Protein AF-A0A2D5BRY6-F1 (afdb_monomer_lite)

Structure (mmCIF, N/CA/C/O backbone):
data_AF-A0A2D5BRY6-F1
#
_entry.id   AF-A0A2D5BRY6-F1
#
loop_
_atom_site.group_PDB
_atom_site.id
_atom_site.type_symbol
_atom_site.label_atom_id
_atom_site.label_alt_id
_atom_site.label_comp_id
_atom_site.label_asym_id
_atom_site.label_entity_id
_atom_site.label_seq_id
_atom_site.pdbx_PDB_ins_code
_atom_site.Cartn_x
_atom_site.Cartn_y
_atom_site.Cartn_z
_atom_site.occupancy
_atom_site.B_iso_or_equiv
_atom_site.auth_seq_id
_atom_site.auth_comp_id
_atom_site.auth_asym_id
_atom_site.auth_atom_id
_atom_site.pdbx_PDB_model_num
ATOM 1 N N . MET A 1 1 ? 19.245 -12.769 14.660 1.00 51.50 1 MET A N 1
ATOM 2 C CA . MET A 1 1 ? 17.912 -12.635 14.049 1.00 51.50 1 MET A CA 1
ATOM 3 C C . MET A 1 1 ? 18.114 -12.591 12.557 1.00 51.50 1 MET A C 1
ATOM 5 O O . MET A 1 1 ? 18.610 -11.599 12.035 1.00 51.50 1 MET A O 1
ATOM 9 N N . THR A 1 2 ? 17.884 -13.721 11.906 1.00 67.12 2 THR A N 1
ATOM 10 C CA . THR A 1 2 ? 17.885 -13.809 10.448 1.00 67.12 2 THR A CA 1
ATOM 11 C C . THR A 1 2 ? 16.601 -13.166 9.939 1.00 67.12 2 THR A C 1
ATOM 13 O O . THR A 1 2 ? 15.568 -13.251 10.594 1.00 67.12 2 THR A O 1
ATOM 16 N N . VAL A 1 3 ? 16.647 -12.515 8.774 1.00 66.19 3 VAL A N 1
ATOM 17 C CA . VAL A 1 3 ? 15.463 -11.877 8.155 1.00 66.19 3 VAL A CA 1
ATOM 18 C C . VAL A 1 3 ? 14.318 -12.888 7.949 1.00 66.19 3 VAL A C 1
ATOM 20 O O . VAL A 1 3 ? 13.159 -12.503 7.849 1.00 66.19 3 VAL A O 1
ATOM 23 N N . GLU A 1 4 ? 14.640 -14.185 7.957 1.00 68.50 4 GLU A N 1
ATOM 24 C CA . GLU A 1 4 ? 13.691 -15.289 7.840 1.00 68.50 4 GLU A CA 1
ATOM 25 C C . GLU A 1 4 ? 12.734 -15.450 9.045 1.00 68.50 4 GLU A C 1
ATOM 27 O O . GLU A 1 4 ? 11.653 -16.000 8.859 1.00 68.50 4 GLU A O 1
ATOM 32 N N . ASP A 1 5 ? 13.050 -14.914 10.235 1.00 78.75 5 ASP A N 1
ATOM 33 C CA . ASP A 1 5 ? 12.210 -15.084 11.442 1.00 78.75 5 ASP A CA 1
ATOM 34 C C . ASP A 1 5 ? 10.877 -14.303 11.388 1.00 78.75 5 ASP A C 1
ATOM 36 O O . ASP A 1 5 ? 9.981 -14.542 12.197 1.00 78.75 5 ASP A O 1
ATOM 40 N N . SER A 1 6 ? 10.726 -13.374 10.439 1.00 88.31 6 SER A N 1
ATOM 41 C CA . SER A 1 6 ? 9.541 -12.507 10.315 1.00 88.31 6 SER A CA 1
ATOM 42 C C . SER A 1 6 ? 8.564 -12.934 9.216 1.00 88.31 6 SER A C 1
ATOM 44 O O . SER A 1 6 ? 7.570 -12.241 8.988 1.00 88.31 6 SER A O 1
ATOM 46 N N . PHE A 1 7 ? 8.837 -14.024 8.494 1.00 91.88 7 PHE A N 1
ATOM 47 C CA . PHE A 1 7 ? 7.980 -14.451 7.390 1.00 91.88 7 PHE A CA 1
ATOM 48 C C . PHE A 1 7 ? 6.782 -15.262 7.875 1.00 91.88 7 PHE A C 1
ATOM 50 O O . PHE A 1 7 ? 6.899 -16.168 8.698 1.00 91.88 7 PHE A O 1
ATOM 57 N N . SER A 1 8 ? 5.611 -14.950 7.319 1.00 95.06 8 SER A N 1
ATOM 58 C CA . SER A 1 8 ? 4.430 -15.793 7.488 1.00 95.06 8 SER A CA 1
ATOM 59 C C . SER A 1 8 ? 4.606 -17.120 6.742 1.00 95.06 8 SER A C 1
ATOM 61 O O . SER A 1 8 ? 5.393 -17.212 5.799 1.00 95.06 8 SER A O 1
ATOM 63 N N . GLN A 1 9 ? 3.827 -18.146 7.096 1.00 95.19 9 GLN A N 1
ATOM 64 C CA . GLN A 1 9 ? 3.859 -19.429 6.381 1.00 95.19 9 GLN A CA 1
ATOM 65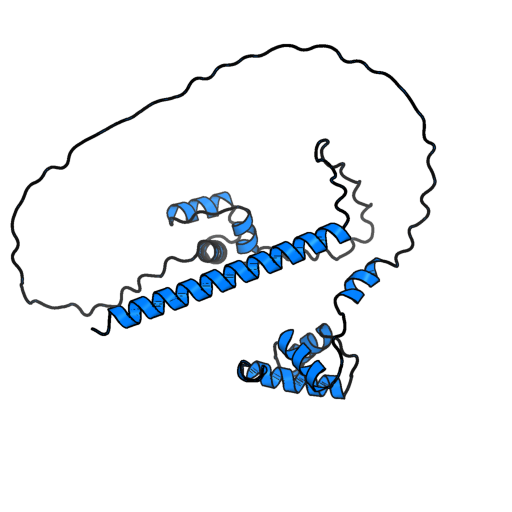 C C . GLN A 1 9 ? 3.607 -19.255 4.871 1.00 95.19 9 GLN A C 1
ATOM 67 O O . GLN A 1 9 ? 4.307 -19.849 4.056 1.00 95.19 9 GLN A O 1
ATOM 72 N N . SER A 1 10 ? 2.683 -18.365 4.492 1.00 95.69 10 SER A N 1
ATOM 73 C CA . SER A 1 10 ? 2.427 -18.033 3.085 1.00 95.69 10 SER A CA 1
ATOM 74 C C . SER A 1 10 ? 3.626 -17.388 2.388 1.00 95.69 10 SER A C 1
ATOM 76 O O . SER A 1 10 ? 3.835 -17.616 1.197 1.00 95.69 10 SER A O 1
ATOM 78 N N . ASP A 1 11 ? 4.429 -16.602 3.111 1.00 96.50 11 ASP A N 1
ATOM 79 C CA . ASP A 1 11 ? 5.649 -16.012 2.555 1.00 96.50 11 ASP A CA 1
ATOM 80 C C . ASP A 1 11 ? 6.732 -17.079 2.347 1.00 96.50 11 ASP A C 1
ATOM 82 O O . ASP A 1 11 ? 7.456 -17.021 1.355 1.00 96.50 11 ASP A O 1
ATOM 86 N N . LEU A 1 12 ? 6.820 -18.079 3.232 1.00 96.44 12 LEU A N 1
ATOM 87 C CA . LEU A 1 12 ? 7.739 -19.214 3.081 1.00 96.44 12 LEU A CA 1
ATOM 88 C C . LEU A 1 12 ? 7.368 -20.092 1.875 1.00 96.44 12 LEU A C 1
ATOM 90 O O . LEU A 1 12 ? 8.251 -20.494 1.110 1.00 96.44 12 LEU A O 1
ATOM 94 N N . ASP A 1 13 ? 6.074 -20.334 1.654 1.00 97.00 13 ASP A N 1
ATOM 95 C CA . ASP A 1 13 ? 5.580 -21.077 0.488 1.00 97.00 13 ASP A CA 1
ATOM 96 C C . ASP A 1 13 ? 5.841 -20.310 -0.819 1.00 97.00 13 ASP A C 1
ATOM 98 O O . ASP A 1 13 ? 6.305 -20.886 -1.811 1.00 97.00 13 ASP A O 1
ATOM 102 N N . ALA A 1 14 ? 5.612 -18.992 -0.812 1.00 97.25 14 ALA A N 1
ATOM 103 C CA . ALA A 1 14 ? 5.947 -18.113 -1.930 1.00 97.25 14 ALA A CA 1
ATOM 104 C C . ALA A 1 14 ? 7.463 -18.078 -2.195 1.00 97.25 14 ALA A C 1
ATOM 106 O O . ALA A 1 14 ? 7.885 -18.138 -3.349 1.00 97.25 14 ALA A O 1
ATOM 107 N N . LEU A 1 15 ? 8.294 -18.061 -1.147 1.00 96.94 15 LEU A N 1
ATOM 108 C CA . LEU A 1 15 ? 9.753 -18.102 -1.266 1.00 96.94 15 LEU A CA 1
ATOM 109 C C . LEU A 1 15 ? 10.225 -19.408 -1.913 1.00 96.94 15 LEU A C 1
ATOM 111 O O . LEU A 1 15 ? 11.043 -19.381 -2.830 1.00 96.94 15 LEU A O 1
ATOM 115 N N . SER A 1 16 ? 9.687 -20.549 -1.471 1.00 97.38 16 SER A N 1
ATOM 116 C CA . SER A 1 16 ? 9.964 -21.867 -2.059 1.00 97.38 16 SER A CA 1
ATOM 117 C C . SER A 1 16 ? 9.614 -21.917 -3.550 1.00 97.38 16 SER A C 1
ATOM 119 O O . SER A 1 16 ? 10.399 -22.418 -4.366 1.00 97.38 16 SER A O 1
ATOM 121 N N . PHE A 1 17 ? 8.459 -21.352 -3.918 1.00 98.00 17 PHE A N 1
ATOM 122 C CA . PHE A 1 17 ? 8.046 -21.233 -5.312 1.00 98.00 17 PHE A CA 1
ATOM 123 C C . PHE A 1 17 ? 9.028 -20.378 -6.122 1.00 98.00 17 PHE A C 1
ATOM 125 O O . PHE A 1 17 ? 9.552 -20.861 -7.122 1.00 98.00 17 PHE A O 1
ATOM 132 N N . CYS A 1 18 ? 9.352 -19.163 -5.664 1.00 97.38 18 CYS A N 1
ATOM 133 C CA . CYS A 1 18 ? 10.282 -18.273 -6.364 1.00 97.38 18 CYS A CA 1
ATOM 134 C C . CYS A 1 18 ? 11.682 -18.882 -6.519 1.00 97.38 18 CYS A C 1
ATOM 136 O O . CYS A 1 18 ? 12.295 -18.736 -7.569 1.00 97.38 18 CYS A O 1
ATOM 138 N N . VAL A 1 19 ? 12.188 -19.598 -5.509 1.00 97.69 19 VAL A N 1
ATOM 139 C CA . VAL A 1 19 ? 13.474 -20.312 -5.606 1.00 97.69 19 VAL A CA 1
ATOM 140 C C . VAL A 1 19 ? 13.413 -21.431 -6.647 1.00 97.69 19 VAL A C 1
ATOM 142 O O . VAL A 1 19 ? 14.383 -21.651 -7.365 1.00 97.69 19 VAL A O 1
ATOM 145 N N . SER A 1 20 ? 12.288 -22.143 -6.740 1.00 97.88 20 SER A N 1
ATOM 146 C CA . SER A 1 20 ? 12.106 -23.189 -7.753 1.00 97.88 20 SER A CA 1
ATOM 147 C C . SER A 1 20 ? 12.046 -22.595 -9.161 1.00 97.88 20 SER A C 1
ATOM 149 O O . SER A 1 20 ? 12.709 -23.114 -10.053 1.00 97.88 20 SER A O 1
ATOM 151 N N . LEU A 1 21 ? 11.338 -21.474 -9.329 1.00 97.31 21 LEU A N 1
ATOM 152 C CA . LEU A 1 21 ? 11.259 -20.738 -10.590 1.00 97.31 21 LEU A CA 1
ATOM 153 C C . LEU A 1 21 ? 12.634 -20.212 -11.028 1.00 97.31 21 LEU A C 1
ATOM 155 O O . LEU A 1 21 ? 13.049 -20.461 -12.150 1.00 97.31 21 LEU A O 1
ATOM 159 N N . LEU A 1 22 ? 13.388 -19.586 -10.119 1.00 96.94 22 LEU A N 1
ATOM 160 C CA . LEU A 1 22 ? 14.738 -19.075 -10.400 1.00 96.94 22 LEU A CA 1
ATOM 161 C C . LEU A 1 22 ? 15.767 -20.176 -10.694 1.00 96.94 22 LEU A C 1
ATOM 163 O O . LEU A 1 22 ? 16.825 -19.903 -11.255 1.00 96.94 22 LEU A O 1
ATOM 167 N N . ARG A 1 23 ? 15.495 -21.424 -10.295 1.00 97.19 23 ARG A N 1
ATOM 168 C CA . ARG A 1 23 ? 16.321 -22.577 -10.684 1.00 97.19 23 ARG A CA 1
ATOM 169 C C . ARG A 1 23 ? 16.043 -23.031 -12.110 1.00 97.19 23 ARG A C 1
ATOM 171 O O . ARG A 1 23 ? 16.973 -23.504 -12.756 1.00 97.19 23 ARG A O 1
ATOM 178 N N . SER A 1 24 ? 14.793 -22.951 -12.566 1.00 97.50 24 SER A N 1
ATOM 179 C CA . SER A 1 24 ? 14.435 -23.270 -13.952 1.00 97.50 24 SER A CA 1
ATOM 180 C C . SER A 1 24 ? 14.770 -22.133 -14.910 1.00 97.50 24 SER A C 1
ATOM 182 O O . SER A 1 24 ? 15.236 -22.402 -16.012 1.00 97.50 24 SER A O 1
ATOM 184 N N . ASP A 1 25 ? 14.561 -20.891 -14.477 1.00 96.44 25 ASP A N 1
ATOM 185 C CA . ASP A 1 25 ? 14.792 -19.682 -15.256 1.00 96.44 25 ASP A CA 1
ATOM 186 C C . ASP A 1 25 ? 15.434 -18.592 -14.370 1.00 96.44 25 ASP A C 1
ATOM 188 O O . ASP A 1 25 ? 14.737 -17.915 -13.606 1.00 96.44 25 ASP A O 1
ATOM 192 N N . PRO A 1 26 ? 16.772 -18.438 -14.411 1.00 94.88 26 PRO A N 1
ATOM 193 C CA . PRO A 1 26 ? 17.479 -17.466 -13.579 1.00 94.88 26 PRO A CA 1
ATOM 194 C C . PRO A 1 26 ? 17.222 -16.008 -13.991 1.00 94.88 26 PRO A C 1
ATOM 196 O O . PRO A 1 26 ? 17.471 -15.109 -13.182 1.00 94.88 26 PRO A O 1
ATOM 199 N N . ASP A 1 27 ? 16.712 -15.777 -15.205 1.00 93.94 27 ASP A N 1
ATOM 200 C CA . ASP A 1 27 ? 16.442 -14.446 -15.755 1.00 93.94 27 ASP A CA 1
ATOM 201 C C . ASP A 1 27 ? 14.984 -14.003 -15.545 1.00 93.94 27 ASP A C 1
ATOM 203 O O . ASP A 1 27 ? 14.631 -12.871 -15.884 1.00 93.94 27 ASP A O 1
ATOM 207 N N . ALA A 1 28 ? 14.153 -14.848 -14.921 1.00 95.06 28 ALA A N 1
ATOM 208 C CA . ALA A 1 28 ? 12.764 -14.536 -14.606 1.00 95.06 28 ALA A CA 1
ATOM 209 C C . ALA A 1 28 ? 12.630 -13.205 -13.845 1.00 95.06 28 ALA A C 1
ATOM 211 O O . ALA A 1 28 ? 13.370 -12.913 -12.893 1.00 95.06 28 ALA A O 1
ATOM 212 N N . THR A 1 29 ? 11.642 -12.404 -14.240 1.00 95.06 29 THR A N 1
ATOM 213 C CA . THR A 1 29 ? 11.370 -11.088 -13.646 1.00 95.06 29 THR A CA 1
ATOM 214 C C . THR A 1 29 ? 10.400 -11.175 -12.462 1.00 95.06 29 THR A C 1
ATOM 216 O O . THR A 1 29 ? 9.625 -12.124 -12.322 1.00 95.06 29 THR A O 1
ATOM 219 N N . TYR A 1 30 ? 10.364 -10.142 -11.605 1.00 94.75 30 TYR A N 1
ATOM 220 C CA . TYR A 1 30 ? 9.405 -10.093 -10.488 1.00 94.75 30 TYR A CA 1
ATOM 221 C C . TYR A 1 30 ? 7.939 -10.172 -10.948 1.00 94.75 30 TYR A C 1
ATOM 223 O O . TYR A 1 30 ? 7.102 -10.782 -10.275 1.00 94.75 30 TYR A O 1
ATOM 231 N N . LYS A 1 31 ? 7.610 -9.542 -12.085 1.00 94.81 31 LYS A N 1
ATOM 232 C CA . LYS A 1 31 ? 6.240 -9.518 -12.619 1.00 94.81 31 LYS A CA 1
ATOM 233 C C . LYS A 1 31 ? 5.780 -10.917 -13.026 1.00 94.81 31 LYS A C 1
ATOM 235 O O . LYS A 1 31 ? 4.670 -11.297 -12.656 1.00 94.81 31 LYS A O 1
ATOM 240 N N . GLU A 1 32 ? 6.636 -11.672 -13.711 1.00 95.75 32 GLU A N 1
ATOM 241 C CA . GLU A 1 32 ? 6.370 -13.058 -14.118 1.00 95.75 32 GLU A CA 1
ATOM 242 C C . GLU A 1 32 ? 6.242 -13.974 -12.904 1.00 95.75 32 GLU A C 1
ATOM 244 O O . GLU A 1 32 ? 5.242 -14.670 -12.755 1.00 95.75 32 GLU A O 1
ATOM 249 N N . ALA A 1 33 ? 7.180 -13.887 -11.957 1.00 96.25 33 ALA A N 1
ATOM 250 C CA . ALA A 1 33 ? 7.118 -14.688 -10.740 1.00 96.25 33 ALA A CA 1
ATOM 251 C C . ALA A 1 33 ? 5.822 -14.445 -9.946 1.00 96.25 33 ALA A C 1
ATOM 253 O O . ALA A 1 33 ? 5.237 -15.378 -9.392 1.00 96.25 33 ALA A O 1
ATOM 254 N N . ARG A 1 34 ? 5.346 -13.193 -9.899 1.00 97.19 34 ARG A N 1
ATOM 255 C CA . ARG A 1 34 ? 4.095 -12.830 -9.223 1.00 97.19 34 ARG A CA 1
ATOM 256 C C . ARG A 1 34 ? 2.861 -13.343 -9.966 1.00 97.19 34 ARG A C 1
ATOM 258 O O . ARG A 1 34 ? 1.942 -13.834 -9.307 1.00 97.19 34 ARG A O 1
ATOM 265 N N . SER A 1 35 ? 2.800 -13.199 -11.291 1.00 96.62 35 SER A N 1
ATOM 266 C CA . SER A 1 35 ? 1.655 -13.676 -12.077 1.00 96.62 35 SER A CA 1
ATOM 267 C C . SER A 1 35 ? 1.579 -15.202 -12.054 1.00 96.62 35 SER A C 1
ATOM 269 O O . SER A 1 35 ? 0.513 -15.757 -11.785 1.00 96.62 35 SER A O 1
ATOM 271 N N . GLU A 1 36 ? 2.709 -15.885 -12.215 1.00 96.56 36 GLU A N 1
ATOM 272 C CA . GLU A 1 36 ? 2.771 -17.341 -12.237 1.00 96.56 36 GLU A CA 1
ATOM 273 C C . GLU A 1 36 ? 2.462 -17.957 -10.869 1.00 96.56 36 GLU A C 1
ATOM 275 O O . GLU A 1 36 ? 1.691 -18.914 -10.788 1.00 96.56 36 GLU A O 1
ATOM 280 N N . ALA A 1 37 ? 2.966 -17.385 -9.770 1.00 96.88 37 ALA A N 1
ATOM 281 C CA . ALA A 1 37 ? 2.624 -17.840 -8.418 1.00 96.88 37 ALA A CA 1
ATOM 282 C C . ALA A 1 37 ? 1.121 -17.721 -8.123 1.00 96.88 37 ALA A C 1
ATOM 284 O O . ALA A 1 37 ? 0.532 -18.595 -7.475 1.00 96.88 37 ALA A O 1
ATOM 285 N N . ARG A 1 38 ? 0.489 -16.651 -8.624 1.00 96.50 38 ARG A N 1
ATOM 286 C CA . ARG A 1 38 ? -0.949 -16.421 -8.468 1.00 96.50 38 ARG A CA 1
ATOM 287 C C . ARG A 1 38 ? -1.764 -17.428 -9.275 1.00 96.50 38 ARG A C 1
ATOM 289 O O . ARG A 1 38 ? -2.724 -17.970 -8.741 1.00 96.50 38 ARG A O 1
ATOM 296 N N . VAL A 1 39 ? -1.377 -17.696 -10.522 1.00 97.00 39 VAL A N 1
ATOM 297 C CA . VAL A 1 39 ? -2.093 -18.628 -11.411 1.00 97.00 39 VAL A CA 1
ATOM 298 C C . VAL A 1 39 ? -1.897 -20.084 -10.984 1.00 97.00 39 VAL A C 1
ATOM 300 O O . VAL A 1 39 ? -2.856 -20.846 -10.950 1.00 97.00 39 VAL A O 1
ATOM 303 N N . SER A 1 40 ? -0.672 -20.477 -10.631 1.00 96.06 40 SER A N 1
ATOM 304 C CA . SER A 1 40 ? -0.336 -21.878 -10.344 1.00 96.06 40 SER A CA 1
ATOM 305 C C . SER A 1 40 ? -0.721 -22.326 -8.935 1.00 96.06 40 SER A C 1
ATOM 307 O O . SER A 1 40 ? -1.169 -23.456 -8.750 1.00 96.06 40 SER A O 1
ATOM 309 N N . LYS A 1 41 ? -0.528 -21.462 -7.930 1.00 94.81 41 LYS A N 1
ATOM 310 C CA . LYS A 1 41 ? -0.668 -21.825 -6.510 1.00 94.81 41 LYS A CA 1
ATOM 311 C C . LYS A 1 41 ? -1.604 -20.910 -5.721 1.00 94.81 41 LYS A C 1
ATOM 313 O O . LYS A 1 41 ? -1.803 -21.147 -4.534 1.00 94.81 41 LYS A O 1
ATOM 318 N N . GLY A 1 42 ? -2.158 -19.862 -6.337 1.00 96.12 42 GLY A N 1
ATOM 319 C CA . GLY A 1 42 ? -2.970 -18.868 -5.626 1.00 96.12 42 GLY A CA 1
ATOM 320 C C . GLY A 1 42 ? -2.171 -18.042 -4.612 1.00 96.12 42 GLY A C 1
ATOM 321 O O . GLY A 1 42 ? -2.753 -17.481 -3.686 1.00 96.12 42 GLY A O 1
ATOM 322 N N . LEU A 1 43 ? -0.843 -17.977 -4.753 1.00 96.38 43 LEU A N 1
ATOM 323 C CA . LEU A 1 43 ? 0.039 -17.300 -3.802 1.00 96.38 43 LEU A CA 1
ATOM 324 C C . LEU A 1 43 ? 0.272 -15.839 -4.202 1.00 96.38 43 LEU A C 1
ATOM 326 O O . LEU A 1 43 ? 0.413 -15.507 -5.379 1.00 96.38 43 LEU A O 1
ATOM 330 N N . SER A 1 44 ? 0.370 -14.958 -3.204 1.00 95.06 44 SER A N 1
ATOM 331 C CA . SER A 1 44 ? 0.752 -13.558 -3.400 1.00 95.06 44 SER A CA 1
ATOM 332 C C . SER A 1 44 ? 2.234 -13.365 -3.092 1.00 95.06 44 SER A C 1
ATOM 334 O O . SER A 1 44 ? 2.629 -13.301 -1.930 1.00 95.06 44 SER A O 1
ATOM 336 N N . VAL A 1 45 ? 3.054 -13.201 -4.128 1.00 96.44 45 VAL A N 1
ATOM 337 C CA . VAL A 1 45 ? 4.488 -12.924 -3.969 1.00 96.44 45 VAL A CA 1
ATOM 338 C C . VAL A 1 45 ? 4.697 -11.443 -3.659 1.00 96.44 45 VAL A C 1
ATOM 340 O O . VAL A 1 45 ? 4.356 -10.574 -4.462 1.00 96.44 45 VAL A O 1
ATOM 343 N N . ARG A 1 46 ? 5.267 -11.150 -2.486 1.00 95.56 46 ARG A N 1
ATOM 344 C CA . ARG A 1 46 ? 5.712 -9.800 -2.108 1.00 95.56 46 ARG A CA 1
ATOM 345 C C . ARG A 1 46 ? 7.125 -9.542 -2.624 1.00 95.56 46 ARG A C 1
ATOM 347 O O . ARG A 1 46 ? 7.937 -10.460 -2.724 1.00 95.56 46 ARG A O 1
ATOM 354 N N . ARG A 1 47 ? 7.468 -8.269 -2.838 1.00 94.31 47 ARG A N 1
ATOM 355 C CA . ARG A 1 47 ? 8.801 -7.870 -3.323 1.00 94.31 47 ARG A CA 1
ATOM 356 C C . ARG A 1 47 ? 9.935 -8.346 -2.411 1.00 94.31 47 ARG A C 1
ATOM 358 O O . ARG A 1 47 ? 10.947 -8.824 -2.898 1.00 94.31 47 ARG A O 1
ATOM 365 N N . GLN A 1 48 ? 9.732 -8.297 -1.094 1.00 93.94 48 GLN A N 1
ATOM 366 C CA . GLN A 1 48 ? 10.709 -8.777 -0.109 1.00 93.94 48 GLN A CA 1
ATOM 367 C C . GLN A 1 48 ? 11.000 -10.279 -0.250 1.00 93.94 48 GLN A C 1
ATOM 369 O O . GLN A 1 48 ? 12.156 -10.688 -0.174 1.00 93.94 48 GLN A O 1
ATOM 374 N N . VAL A 1 49 ? 9.966 -11.089 -0.503 1.00 95.94 49 VAL A N 1
ATOM 375 C CA . VAL A 1 49 ? 10.087 -12.542 -0.699 1.00 95.94 49 VAL A CA 1
ATOM 376 C C . VAL A 1 49 ? 10.870 -12.849 -1.975 1.00 95.94 49 VAL A C 1
ATOM 378 O O . VAL A 1 49 ? 11.763 -13.693 -1.967 1.00 95.94 49 VAL A O 1
ATOM 381 N N . TRP A 1 50 ? 10.594 -12.111 -3.051 1.00 95.81 50 TRP A N 1
ATOM 382 C CA . TRP A 1 50 ? 11.336 -12.215 -4.306 1.00 95.81 50 TRP A CA 1
ATOM 383 C C . TRP A 1 50 ? 12.819 -11.861 -4.148 1.00 95.81 50 TRP A C 1
ATOM 385 O O . TRP A 1 50 ? 13.691 -12.628 -4.556 1.00 95.81 50 TRP A O 1
ATOM 395 N N . THR A 1 51 ? 13.125 -10.733 -3.499 1.00 93.81 51 THR A N 1
ATOM 396 C CA . THR A 1 51 ? 14.510 -10.323 -3.232 1.00 93.81 51 THR A CA 1
ATOM 397 C C . THR A 1 51 ? 15.243 -11.357 -2.377 1.00 93.81 51 THR A C 1
ATOM 399 O O . THR A 1 51 ? 16.390 -11.692 -2.671 1.00 93.81 51 THR A O 1
ATOM 402 N N . ALA A 1 52 ? 14.577 -11.915 -1.360 1.00 94.25 52 ALA A N 1
ATOM 403 C CA . ALA A 1 52 ? 15.136 -12.984 -0.539 1.00 94.25 52 ALA A CA 1
ATOM 404 C C . ALA A 1 52 ? 15.419 -14.254 -1.361 1.00 94.25 52 ALA A C 1
ATOM 406 O O . ALA A 1 52 ? 16.484 -14.852 -1.209 1.00 94.25 52 ALA A O 1
ATOM 407 N N . ALA A 1 53 ? 14.517 -14.637 -2.273 1.00 95.88 53 ALA A N 1
ATOM 408 C CA . ALA A 1 53 ? 14.714 -15.777 -3.167 1.00 95.88 53 ALA A CA 1
ATOM 409 C C . ALA A 1 53 ? 15.923 -15.584 -4.101 1.00 95.88 53 ALA A C 1
ATOM 411 O O . ALA A 1 53 ? 16.763 -16.479 -4.196 1.00 95.88 53 ALA A O 1
ATOM 412 N N . ARG A 1 54 ? 16.075 -14.404 -4.722 1.00 94.81 54 ARG A N 1
ATOM 413 C CA . ARG A 1 54 ? 17.244 -14.081 -5.568 1.00 94.81 54 ARG A CA 1
ATOM 414 C C . ARG A 1 54 ? 18.549 -14.103 -4.784 1.00 94.81 54 ARG A C 1
ATOM 416 O O . ARG A 1 54 ? 19.505 -14.748 -5.207 1.00 94.81 54 ARG A O 1
ATOM 423 N N . HIS A 1 55 ? 18.557 -13.489 -3.600 1.00 93.25 55 HIS A N 1
ATOM 424 C CA . HIS A 1 55 ? 19.720 -13.507 -2.716 1.00 93.25 55 HIS A CA 1
ATOM 425 C C . HIS A 1 55 ? 20.109 -14.941 -2.324 1.00 93.25 55 HIS A C 1
ATOM 427 O O . HIS A 1 55 ? 21.286 -15.293 -2.336 1.00 93.25 55 HIS A O 1
ATOM 433 N N . LYS A 1 56 ? 19.124 -15.804 -2.041 1.00 94.25 56 LYS A N 1
ATOM 434 C CA . LYS A 1 56 ? 19.344 -17.2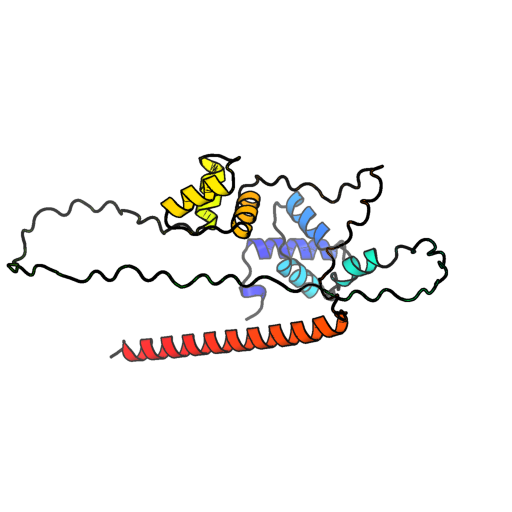27 -1.733 1.00 94.25 56 LYS A CA 1
ATOM 435 C C . LYS A 1 56 ? 19.918 -18.011 -2.916 1.00 94.25 56 LYS A C 1
ATOM 437 O O . LYS A 1 56 ? 20.645 -18.976 -2.703 1.00 94.25 56 LYS A O 1
ATOM 442 N N . MET A 1 57 ? 19.626 -17.578 -4.140 1.00 95.94 57 MET A N 1
ATOM 443 C CA . MET A 1 57 ? 20.192 -18.125 -5.376 1.00 95.94 57 MET A CA 1
ATOM 444 C C . MET A 1 57 ? 21.542 -17.500 -5.761 1.00 95.94 57 MET A C 1
ATOM 446 O O . MET A 1 57 ? 22.122 -17.893 -6.769 1.00 95.94 57 MET A O 1
ATOM 450 N N . GLY A 1 58 ? 22.061 -16.542 -4.982 1.00 94.75 58 GLY A N 1
ATOM 451 C CA . GLY A 1 58 ? 23.288 -15.813 -5.318 1.00 94.75 58 GLY A CA 1
ATOM 452 C C . GLY A 1 58 ? 23.137 -14.893 -6.533 1.00 94.75 58 GLY A C 1
ATOM 453 O O . GLY A 1 58 ? 24.134 -14.425 -7.078 1.00 94.75 58 GLY A O 1
ATOM 454 N N . ILE A 1 59 ? 21.901 -14.628 -6.959 1.00 91.12 59 ILE A N 1
ATOM 455 C CA . ILE A 1 59 ? 21.606 -13.718 -8.057 1.00 91.12 59 ILE A CA 1
ATOM 456 C C . ILE A 1 59 ? 21.602 -12.313 -7.460 1.00 91.12 59 ILE A C 1
ATOM 458 O O . ILE A 1 59 ? 20.797 -12.004 -6.576 1.00 91.12 59 ILE A O 1
ATOM 462 N N . GLY A 1 60 ? 22.539 -11.479 -7.915 1.00 82.88 60 GLY A N 1
ATOM 463 C CA . GLY A 1 60 ? 22.686 -10.108 -7.439 1.00 82.88 60 GLY A CA 1
ATOM 464 C C . GLY A 1 60 ? 21.390 -9.294 -7.580 1.00 82.88 60 GLY A C 1
ATOM 465 O O . GLY A 1 60 ? 20.492 -9.672 -8.347 1.00 82.88 60 GLY A O 1
ATOM 466 N N . PRO A 1 61 ? 21.268 -8.176 -6.840 1.00 76.62 61 PRO A N 1
ATOM 467 C CA . PRO A 1 61 ? 20.168 -7.247 -7.041 1.00 76.62 61 PRO A CA 1
ATOM 468 C C . PRO A 1 61 ? 20.215 -6.782 -8.496 1.00 76.62 61 PRO A C 1
ATOM 470 O O . PRO A 1 61 ? 21.164 -6.128 -8.915 1.00 76.62 61 PRO A O 1
ATOM 473 N N . GLN A 1 62 ? 19.220 -7.177 -9.287 1.00 64.94 62 GLN A N 1
ATOM 474 C CA . GLN A 1 62 ? 19.001 -6.523 -10.565 1.00 64.94 62 GLN A CA 1
ATOM 475 C C . GLN A 1 62 ? 18.474 -5.137 -10.230 1.00 64.94 62 GLN A C 1
ATOM 477 O O . GLN A 1 62 ? 17.497 -5.006 -9.485 1.00 64.94 62 GLN A O 1
ATOM 482 N N . ASP A 1 63 ? 19.130 -4.114 -10.760 1.00 55.88 63 ASP A N 1
ATOM 483 C CA . ASP A 1 63 ? 18.626 -2.753 -10.730 1.00 55.88 63 ASP A CA 1
ATOM 484 C C . ASP A 1 63 ? 17.370 -2.671 -11.620 1.00 55.88 63 ASP A C 1
ATOM 486 O O . ASP A 1 63 ? 17.382 -2.076 -12.690 1.00 55.88 63 ASP A O 1
ATOM 490 N N . GLU A 1 64 ? 16.243 -3.241 -11.172 1.00 54.38 64 GLU A N 1
ATOM 491 C CA . GLU A 1 64 ? 14.921 -3.094 -11.814 1.00 54.38 64 GLU A CA 1
ATOM 492 C C . GLU A 1 64 ? 14.500 -1.609 -11.915 1.00 54.38 64 GLU A C 1
ATOM 494 O O . GLU A 1 64 ? 13.534 -1.268 -12.591 1.00 54.38 64 GLU A O 1
ATOM 499 N N . ILE A 1 65 ? 15.221 -0.709 -11.235 1.00 52.75 65 ILE A N 1
ATOM 500 C CA . ILE A 1 65 ? 15.063 0.745 -11.335 1.00 52.75 65 ILE A CA 1
ATOM 501 C C . ILE A 1 65 ? 15.584 1.269 -12.685 1.00 52.75 65 ILE A C 1
ATOM 503 O O . ILE A 1 65 ? 15.082 2.277 -13.180 1.00 52.75 65 ILE A O 1
ATOM 507 N N . VAL A 1 66 ? 16.559 0.602 -13.308 1.00 50.25 66 VAL A N 1
ATOM 508 C CA . VAL A 1 66 ? 17.228 1.123 -14.506 1.00 50.25 66 VAL A CA 1
ATOM 509 C C . VAL A 1 66 ? 16.462 0.773 -15.781 1.00 50.25 66 VAL A C 1
ATOM 511 O O . VAL A 1 66 ? 16.374 1.626 -16.657 1.00 50.25 66 VAL A O 1
ATOM 514 N N . ASP A 1 67 ? 15.808 -0.387 -15.876 1.00 46.12 67 ASP A N 1
ATOM 515 C CA . ASP A 1 67 ? 15.096 -0.767 -17.110 1.00 46.12 67 ASP A CA 1
ATOM 516 C C . ASP A 1 67 ? 13.823 0.050 -17.362 1.00 46.12 67 ASP A C 1
ATOM 518 O O . ASP A 1 67 ? 13.533 0.396 -18.507 1.00 46.12 67 ASP A O 1
ATOM 522 N N . ALA A 1 68 ? 13.108 0.474 -16.314 1.00 50.00 68 ALA A N 1
ATOM 523 C CA . ALA A 1 68 ? 11.982 1.397 -16.480 1.00 50.00 68 ALA A CA 1
ATOM 524 C C . ALA A 1 68 ? 12.440 2.803 -16.925 1.00 50.00 68 ALA A C 1
ATOM 526 O O . ALA A 1 68 ? 11.725 3.484 -17.654 1.00 50.00 68 ALA A O 1
ATOM 527 N N . ALA A 1 69 ? 13.641 3.240 -16.528 1.00 47.56 69 ALA A N 1
ATOM 528 C CA . ALA A 1 69 ? 14.185 4.550 -16.897 1.00 47.56 69 ALA A CA 1
ATOM 529 C C . ALA A 1 69 ? 14.922 4.543 -18.255 1.00 47.56 69 ALA A C 1
ATOM 531 O O . ALA A 1 69 ? 14.886 5.534 -18.989 1.00 47.56 69 ALA A O 1
ATOM 532 N N . MET A 1 70 ? 15.566 3.430 -18.621 1.00 48.25 70 MET A N 1
ATOM 533 C CA . MET A 1 70 ? 16.305 3.274 -19.879 1.00 48.25 70 MET A CA 1
ATOM 534 C C . MET A 1 70 ? 15.387 2.954 -21.064 1.00 48.25 70 MET A C 1
ATOM 536 O O . MET A 1 70 ? 15.646 3.447 -22.163 1.00 48.25 70 MET A O 1
ATOM 540 N N . ALA A 1 71 ? 14.276 2.234 -20.858 1.00 50.78 71 ALA A N 1
ATOM 541 C CA . ALA A 1 71 ? 13.297 1.977 -21.920 1.00 50.78 71 ALA A CA 1
ATOM 542 C C . ALA A 1 71 ? 12.640 3.267 -22.462 1.00 50.78 71 ALA A C 1
ATOM 544 O O . ALA A 1 71 ? 12.227 3.311 -23.620 1.00 50.78 71 ALA A O 1
ATOM 545 N N . HIS A 1 72 ? 12.613 4.349 -21.674 1.00 50.97 72 HIS A N 1
ATOM 546 C CA . HIS A 1 72 ? 12.123 5.660 -22.116 1.00 50.97 72 HIS A CA 1
ATOM 547 C C . HIS A 1 72 ? 13.192 6.568 -22.756 1.00 50.97 72 HIS A C 1
ATOM 549 O O . HIS A 1 72 ? 12.829 7.584 -23.344 1.00 50.97 72 HIS A O 1
ATOM 555 N N . SER A 1 73 ? 14.487 6.224 -22.699 1.00 50.62 73 SER A N 1
ATOM 556 C CA . SER A 1 73 ? 15.576 7.097 -23.192 1.00 50.62 73 SER A CA 1
ATOM 557 C C . SER A 1 73 ? 16.075 6.795 -24.611 1.00 50.62 73 SER A C 1
ATOM 559 O O . SER A 1 73 ? 16.913 7.531 -25.125 1.00 50.62 73 SER A O 1
ATOM 561 N N . LEU A 1 74 ? 15.567 5.757 -25.283 1.00 44.97 74 LEU A N 1
ATOM 562 C CA . LEU A 1 74 ? 15.981 5.399 -26.651 1.00 44.97 74 LEU A CA 1
ATOM 563 C C . LEU A 1 74 ? 14.901 5.662 -27.710 1.00 44.97 74 LEU A C 1
ATOM 565 O O . LEU A 1 74 ? 14.874 5.002 -28.748 1.00 44.97 74 LEU A O 1
ATOM 569 N N . ARG A 1 75 ? 14.019 6.647 -27.492 1.00 45.59 75 ARG A N 1
ATOM 570 C CA . ARG A 1 75 ? 13.181 7.172 -28.577 1.00 45.59 75 ARG A CA 1
ATOM 571 C C . ARG A 1 75 ? 13.987 8.235 -29.342 1.00 45.59 75 ARG A C 1
ATOM 573 O O . ARG A 1 75 ? 14.281 9.276 -28.759 1.00 45.59 75 ARG A O 1
ATOM 580 N N . PRO A 1 76 ? 14.374 8.006 -30.610 1.00 45.88 76 PRO A N 1
ATOM 581 C CA . PRO A 1 76 ? 15.068 9.015 -31.403 1.00 45.88 76 PRO A CA 1
ATOM 582 C C . PRO A 1 76 ? 14.137 10.214 -31.620 1.00 45.88 76 PRO A C 1
ATOM 584 O O . PRO A 1 76 ? 13.068 10.074 -32.211 1.00 45.88 76 PRO A O 1
ATOM 587 N N . GLU A 1 77 ? 14.535 11.380 -31.112 1.00 41.50 77 GLU A N 1
ATOM 588 C CA . GLU A 1 77 ? 13.888 12.669 -31.376 1.00 41.50 77 GLU A CA 1
ATOM 589 C C . GLU A 1 77 ? 13.843 12.921 -32.897 1.00 41.50 77 GLU A C 1
ATOM 591 O O . GLU A 1 77 ? 14.900 13.022 -33.532 1.00 41.50 77 GLU A O 1
ATOM 596 N N . PRO A 1 78 ? 12.658 13.026 -33.525 1.00 49.88 78 PRO A N 1
ATOM 597 C CA . PRO A 1 78 ? 12.573 13.392 -34.927 1.00 49.88 78 PRO A CA 1
ATOM 598 C C . PRO A 1 78 ? 12.845 14.895 -35.081 1.00 49.88 78 PRO A C 1
ATOM 600 O O . PRO A 1 78 ? 12.025 15.730 -34.716 1.00 49.88 78 PRO A O 1
ATOM 603 N N . GLY A 1 79 ? 14.012 15.224 -35.641 1.00 57.09 79 GLY A N 1
ATOM 604 C CA . GLY A 1 79 ? 14.276 16.431 -36.435 1.00 57.09 79 GLY A CA 1
ATOM 605 C C . GLY A 1 79 ? 13.701 17.751 -35.914 1.00 57.09 79 GLY A C 1
ATOM 606 O O . GLY A 1 79 ? 12.764 18.296 -36.497 1.00 57.09 79 GLY A O 1
ATOM 607 N N . ARG A 1 80 ? 14.321 18.331 -34.883 1.00 44.22 80 ARG A N 1
ATOM 608 C CA . ARG A 1 80 ? 14.075 19.726 -34.501 1.00 44.22 80 ARG A CA 1
ATOM 609 C C . ARG A 1 80 ? 14.751 20.658 -35.510 1.00 44.22 80 ARG A C 1
ATOM 611 O O . ARG A 1 80 ? 15.942 20.935 -35.406 1.00 44.22 80 ARG A O 1
ATOM 618 N N . ALA A 1 81 ? 13.987 21.113 -36.500 1.00 52.34 81 ALA A N 1
ATOM 619 C CA . ALA A 1 81 ? 14.397 22.185 -37.400 1.00 52.34 81 ALA A CA 1
ATOM 620 C C . ALA A 1 81 ? 14.657 23.470 -36.595 1.00 52.34 81 ALA A C 1
ATOM 622 O O . ALA A 1 81 ? 13.816 23.911 -35.807 1.00 52.34 81 ALA A O 1
ATOM 623 N N . GLU A 1 82 ? 15.843 24.046 -36.775 1.00 46.25 82 GLU A N 1
ATOM 624 C CA . GLU A 1 82 ? 16.251 25.312 -36.175 1.00 46.25 82 GLU A CA 1
ATOM 625 C C . GLU A 1 82 ? 15.387 26.453 -36.731 1.00 46.25 82 GLU A C 1
ATOM 627 O O . GLU A 1 82 ? 15.382 26.718 -37.933 1.00 46.25 82 GLU A O 1
ATOM 632 N N . ALA A 1 83 ? 14.638 27.128 -35.857 1.00 45.94 83 ALA A N 1
ATOM 633 C CA . ALA A 1 83 ? 13.930 28.354 -36.203 1.00 45.94 83 ALA A CA 1
ATOM 634 C C . ALA A 1 83 ? 14.817 29.578 -35.893 1.00 45.94 83 ALA A C 1
ATOM 636 O O . ALA A 1 83 ? 15.444 29.619 -34.829 1.00 45.94 83 ALA A O 1
ATOM 637 N N . PRO A 1 84 ? 14.868 30.584 -36.785 1.00 55.88 84 PRO A N 1
ATOM 638 C CA . PRO A 1 84 ? 15.717 31.757 -36.626 1.00 55.88 84 PRO A CA 1
ATOM 639 C C . PRO A 1 84 ? 15.208 32.695 -35.525 1.00 55.88 84 PRO A C 1
ATOM 641 O O . PRO A 1 84 ? 14.036 33.062 -35.465 1.00 55.88 84 PRO A O 1
ATOM 644 N N . THR A 1 85 ? 16.133 33.133 -34.676 1.00 45.03 85 THR A N 1
ATOM 645 C CA . THR A 1 85 ? 15.955 34.216 -33.708 1.00 45.03 85 THR A CA 1
ATOM 646 C C . THR A 1 85 ? 15.794 35.559 -34.417 1.00 45.03 85 THR A C 1
ATOM 648 O O . THR A 1 85 ? 16.739 36.040 -35.045 1.00 45.03 85 THR A O 1
ATOM 651 N N . SER A 1 86 ? 14.641 36.209 -34.255 1.00 46.97 86 SER A N 1
ATOM 652 C CA . SER A 1 86 ? 14.448 37.619 -34.605 1.00 46.97 86 SER A CA 1
ATOM 653 C C . SER A 1 86 ? 14.146 38.459 -33.365 1.00 46.97 86 SER A C 1
ATOM 655 O O . SER A 1 86 ? 13.195 38.212 -32.627 1.00 46.97 86 SER A O 1
ATOM 657 N N . VAL A 1 87 ? 15.001 39.459 -33.176 1.00 47.75 87 VAL A N 1
ATOM 658 C CA . VAL A 1 87 ? 14.982 40.541 -32.187 1.00 47.75 87 VAL A CA 1
ATOM 659 C C . VAL A 1 87 ? 13.891 41.576 -32.509 1.00 47.75 87 VAL A C 1
ATOM 661 O O . VAL A 1 87 ? 13.774 41.984 -33.661 1.00 47.75 87 VAL A O 1
ATOM 664 N N . SER A 1 88 ? 13.172 42.072 -31.495 1.00 39.84 88 SER A N 1
ATOM 665 C CA . SER A 1 88 ? 12.596 43.440 -31.378 1.00 39.84 88 SER A CA 1
ATOM 666 C C . SER A 1 88 ? 12.104 43.611 -29.929 1.00 39.84 88 SER A C 1
ATOM 668 O O . SER A 1 88 ? 11.382 42.748 -29.448 1.00 39.84 88 SER A O 1
ATOM 670 N N . LYS A 1 89 ? 12.692 44.456 -29.070 1.00 49.75 89 LYS A N 1
ATOM 671 C CA . LYS A 1 89 ? 12.675 45.933 -28.937 1.00 49.75 89 LYS A CA 1
ATOM 672 C C . LYS A 1 89 ? 11.310 46.566 -28.622 1.00 49.75 89 LYS A C 1
ATOM 674 O O . LYS A 1 89 ? 10.400 46.510 -29.433 1.00 49.75 89 LYS A O 1
ATOM 679 N N . ASP A 1 90 ? 11.317 47.233 -27.463 1.00 46.59 90 ASP A N 1
ATOM 680 C CA . ASP A 1 90 ? 10.532 48.388 -27.011 1.00 46.59 90 ASP A CA 1
ATOM 681 C C . ASP A 1 90 ? 9.002 48.289 -26.937 1.00 46.59 90 ASP A C 1
ATOM 683 O O . ASP A 1 90 ? 8.296 48.407 -27.931 1.00 46.59 90 ASP A O 1
ATOM 687 N N . ALA A 1 91 ? 8.497 48.251 -25.700 1.00 45.88 91 ALA A N 1
ATOM 688 C CA . ALA A 1 91 ? 7.255 48.926 -25.330 1.00 45.88 91 ALA A CA 1
ATOM 689 C C . ALA A 1 91 ? 7.283 49.289 -23.835 1.00 45.88 91 ALA A C 1
ATOM 691 O O . ALA A 1 91 ? 7.046 48.461 -22.957 1.00 45.88 91 ALA A O 1
ATOM 692 N N . THR A 1 92 ? 7.606 50.553 -23.573 1.00 46.50 92 THR A N 1
ATOM 693 C CA . THR A 1 92 ? 7.327 51.283 -22.335 1.00 46.50 92 THR A CA 1
ATOM 694 C C . THR A 1 92 ? 5.822 51.275 -22.059 1.00 46.50 92 THR A C 1
ATOM 696 O O . THR A 1 92 ? 5.049 51.676 -22.926 1.00 46.50 92 THR A O 1
ATOM 699 N N . ILE A 1 93 ? 5.405 50.873 -20.857 1.00 45.78 93 ILE A N 1
ATOM 700 C CA . ILE A 1 93 ? 4.053 51.131 -20.340 1.00 45.78 93 ILE A CA 1
ATOM 701 C C . ILE A 1 93 ? 4.210 51.831 -18.989 1.00 45.78 93 ILE A C 1
ATOM 703 O O . ILE A 1 93 ? 4.574 51.215 -17.989 1.00 45.78 93 ILE A O 1
ATOM 707 N N . GLU A 1 94 ? 3.970 53.140 -18.997 1.00 51.34 94 GLU A N 1
ATOM 708 C CA . GLU A 1 94 ? 3.662 53.931 -17.809 1.00 51.34 94 GLU A CA 1
ATOM 709 C C . GLU A 1 94 ? 2.160 53.833 -17.494 1.00 51.34 94 GLU A C 1
ATOM 711 O O . GLU A 1 94 ? 1.335 53.868 -18.405 1.00 51.34 94 GLU A O 1
ATOM 716 N N . GLY A 1 95 ? 1.823 53.827 -16.200 1.00 43.69 95 GLY A N 1
ATOM 717 C CA . GLY A 1 95 ? 0.608 54.475 -15.692 1.00 43.69 95 GLY A CA 1
ATOM 718 C C . GLY A 1 95 ? -0.600 53.589 -15.358 1.00 43.69 95 GLY A C 1
ATOM 719 O O . GLY A 1 95 ? -1.276 53.108 -16.257 1.00 43.69 95 GLY A O 1
ATOM 720 N N . LEU A 1 96 ? -0.889 53.470 -14.051 1.00 44.50 96 LEU A N 1
ATOM 721 C CA . LEU A 1 96 ? -2.200 53.456 -13.346 1.00 44.50 96 LEU A CA 1
ATOM 722 C C . LEU A 1 96 ? -1.896 52.935 -11.922 1.00 44.50 96 LEU A C 1
ATOM 724 O O . LEU A 1 96 ? -1.502 51.786 -11.776 1.00 44.50 96 LEU A O 1
ATOM 728 N N . VAL A 1 97 ? -1.810 53.709 -10.835 1.00 45.06 97 VAL A N 1
ATOM 729 C CA . VAL A 1 97 ? -2.757 54.632 -10.173 1.00 45.06 97 VAL A CA 1
ATOM 730 C C . VAL A 1 97 ? -4.145 54.033 -9.938 1.00 45.06 97 VAL A C 1
ATOM 732 O O . VAL A 1 97 ? -4.944 53.949 -10.863 1.00 45.06 97 VAL A O 1
ATOM 735 N N . GLY A 1 98 ? -4.437 53.764 -8.659 1.00 40.69 98 GLY A N 1
ATOM 736 C CA . GLY A 1 98 ? -5.772 53.910 -8.078 1.00 40.69 98 GLY A CA 1
ATOM 737 C C . GLY A 1 98 ? -6.424 52.623 -7.576 1.00 40.69 98 GLY A C 1
ATOM 738 O O . GLY A 1 98 ? -6.878 51.824 -8.385 1.00 40.69 98 GLY A O 1
ATOM 739 N N . ALA A 1 99 ? -6.507 52.477 -6.251 1.00 47.56 99 ALA A N 1
ATOM 740 C CA . ALA A 1 99 ? -7.741 52.203 -5.498 1.00 47.56 99 ALA A CA 1
ATOM 741 C C . ALA A 1 99 ? -7.383 51.645 -4.115 1.00 47.56 99 ALA A C 1
ATOM 743 O O . ALA A 1 99 ? -7.099 50.463 -3.931 1.00 47.56 99 ALA A O 1
ATOM 744 N N . GLU A 1 100 ? -7.370 52.565 -3.161 1.00 49.62 100 GLU A N 1
ATOM 745 C CA . GLU A 1 100 ? -7.593 52.311 -1.748 1.00 49.62 100 GLU A CA 1
ATOM 746 C C . GLU A 1 100 ? -9.003 51.723 -1.583 1.00 49.62 100 GLU A C 1
ATOM 748 O O . GLU A 1 100 ? -9.950 52.274 -2.139 1.00 49.62 100 GLU A O 1
ATOM 753 N N . GLU A 1 101 ? -9.163 50.649 -0.812 1.00 57.00 101 GLU A N 1
ATOM 754 C CA . GLU A 1 101 ? -10.415 50.430 -0.087 1.00 57.00 101 GLU A CA 1
ATOM 755 C C . GLU A 1 101 ? -10.105 49.747 1.244 1.00 57.00 101 GLU A C 1
ATOM 757 O O . GLU A 1 101 ? -9.689 48.589 1.323 1.00 57.00 101 GLU A O 1
ATOM 762 N N . GLU A 1 102 ? -10.247 50.558 2.286 1.00 51.34 102 GLU A N 1
ATOM 763 C CA . GLU A 1 102 ? -10.341 50.168 3.679 1.00 51.34 102 GLU A CA 1
ATOM 764 C C . GLU A 1 102 ? -11.552 49.251 3.884 1.00 51.34 102 GLU A C 1
ATOM 766 O O . GLU A 1 102 ? -12.667 49.579 3.483 1.00 51.34 102 GLU A O 1
ATOM 771 N N . ALA A 1 103 ? -11.364 48.147 4.601 1.00 48.69 103 ALA A N 1
ATOM 772 C CA . ALA A 1 103 ? -12.455 47.510 5.325 1.00 48.69 103 ALA A CA 1
ATOM 773 C C . ALA A 1 103 ? -11.930 47.052 6.688 1.00 48.69 103 ALA A C 1
ATOM 775 O O . ALA A 1 103 ? -11.170 46.092 6.817 1.00 48.69 103 ALA A O 1
ATOM 776 N N . GLU A 1 104 ? -12.316 47.840 7.683 1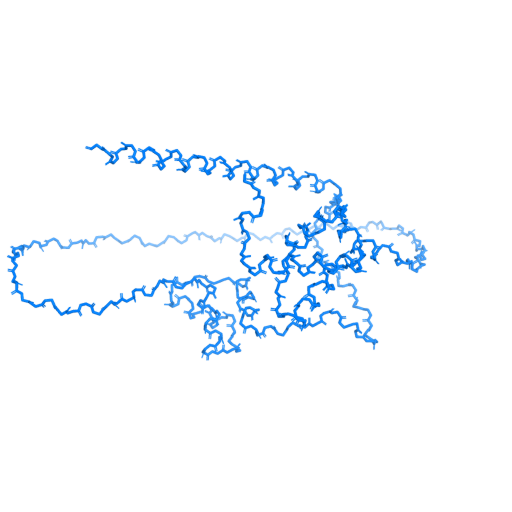.00 58.00 104 GLU A N 1
ATOM 777 C CA . GLU A 1 104 ? -12.073 47.693 9.111 1.00 58.00 104 GLU A CA 1
ATOM 778 C C . GLU A 1 104 ? -12.716 46.434 9.742 1.00 58.00 104 GLU A C 1
ATOM 780 O O . GLU A 1 104 ? -13.534 45.753 9.114 1.00 58.00 104 GLU A O 1
ATOM 785 N N . PRO A 1 105 ? -12.330 46.095 10.992 1.00 56.91 105 PRO A N 1
ATOM 786 C CA . PRO A 1 105 ? -12.558 44.796 11.610 1.00 56.91 105 PRO A CA 1
ATOM 787 C C . PRO A 1 105 ? -13.901 44.715 12.350 1.00 56.91 105 PRO A C 1
ATOM 789 O O . PRO A 1 105 ? -14.291 45.611 13.093 1.00 56.91 105 PRO A O 1
ATOM 792 N N . GLY A 1 106 ? -14.590 43.582 12.209 1.00 48.94 106 GLY A N 1
ATOM 793 C CA . GLY A 1 106 ? -15.792 43.272 12.982 1.00 48.94 106 GLY A CA 1
ATOM 794 C C . GLY A 1 106 ? -15.469 42.595 14.315 1.00 48.94 106 GLY A C 1
ATOM 795 O O . GLY A 1 106 ? -15.361 41.372 14.375 1.00 48.94 106 GLY A O 1
ATOM 796 N N . GLU A 1 107 ? -15.365 43.384 15.386 1.00 48.66 107 GLU A N 1
ATOM 797 C CA . GLU A 1 107 ? -15.622 42.930 16.758 1.00 48.66 107 GLU A CA 1
ATOM 798 C C . GLU A 1 107 ? -17.119 42.634 16.935 1.00 48.66 107 GLU A C 1
ATOM 800 O O . GLU A 1 107 ? -17.958 43.507 16.719 1.00 48.66 107 GLU A O 1
ATOM 805 N N . ALA A 1 108 ? -17.469 41.442 17.421 1.00 48.97 108 ALA A N 1
ATOM 806 C CA . ALA A 1 108 ? -18.730 41.236 18.125 1.00 48.97 108 ALA A CA 1
ATOM 807 C C . ALA A 1 108 ? -18.658 40.010 19.046 1.00 48.97 108 ALA A C 1
ATOM 809 O O . ALA A 1 108 ? -18.452 38.887 18.593 1.00 48.97 108 ALA A O 1
ATOM 810 N N . GLY A 1 109 ? -18.941 40.225 20.333 1.00 45.62 109 GLY A N 1
ATOM 811 C CA . GLY A 1 109 ? -19.713 39.241 21.094 1.00 45.62 109 GLY A CA 1
ATOM 812 C C . GLY A 1 109 ? -19.015 38.509 22.233 1.00 45.62 109 GLY A C 1
ATOM 813 O O . GLY A 1 109 ? -19.054 37.286 22.299 1.00 45.62 109 GLY A O 1
ATOM 814 N N . SER A 1 110 ? -18.485 39.256 23.200 1.00 48.41 110 SER A N 1
ATOM 815 C CA . SER A 1 110 ? -18.404 38.798 24.589 1.00 48.41 110 SER A CA 1
ATOM 816 C C . SER A 1 110 ? -19.816 38.517 25.125 1.00 48.41 110 SER A C 1
ATOM 818 O O . SER A 1 110 ? -20.677 39.398 25.123 1.00 48.41 110 SER A O 1
ATOM 820 N N . SER A 1 111 ? -20.070 37.303 25.610 1.00 54.91 111 SER A N 1
ATOM 821 C CA . SER A 1 111 ? -21.142 37.056 26.575 1.00 54.91 111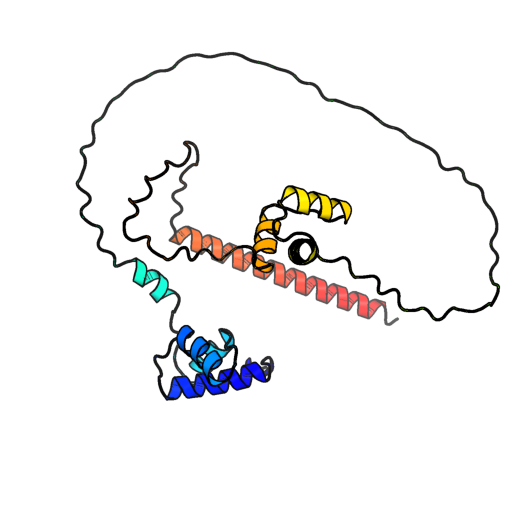 SER A CA 1
ATOM 822 C C . SER A 1 111 ? -20.673 36.053 27.611 1.00 54.91 111 SER A C 1
ATOM 824 O O . SER A 1 111 ? -20.276 34.923 27.337 1.00 54.91 111 SER A O 1
ATOM 826 N N . LYS A 1 112 ? -20.665 36.580 28.822 1.00 49.19 112 LYS A N 1
ATOM 827 C CA . LYS A 1 112 ? -20.142 36.043 30.057 1.00 49.19 112 LYS A CA 1
ATOM 828 C C . LYS A 1 112 ? -21.348 35.704 30.936 1.00 49.19 112 LYS A C 1
ATOM 830 O O . LYS A 1 112 ? -22.299 36.479 30.971 1.00 49.19 112 LYS A O 1
ATOM 835 N N . GLU A 1 113 ? -21.205 34.621 31.704 1.00 49.31 113 GLU A N 1
ATOM 836 C CA . GLU A 1 113 ? -21.942 34.289 32.942 1.00 49.31 113 GLU A CA 1
ATOM 837 C C . GLU A 1 113 ? -23.387 33.744 32.849 1.00 49.31 113 GLU A C 1
ATOM 839 O O . GLU A 1 113 ? -24.077 33.965 31.860 1.00 49.31 113 GLU A O 1
ATOM 844 N N . PRO A 1 114 ? -23.916 33.106 33.923 1.00 59.53 114 PRO A N 1
ATOM 845 C CA . PRO A 1 114 ? -23.264 32.360 35.012 1.00 59.53 114 PRO A CA 1
ATOM 846 C C . PRO A 1 114 ? -23.899 30.970 35.271 1.00 59.53 114 PRO A C 1
ATOM 848 O O . PRO A 1 114 ? -25.035 30.672 34.909 1.00 59.53 114 PRO A O 1
ATOM 851 N N . ARG A 1 115 ? -23.164 30.120 35.999 1.00 52.97 115 ARG A N 1
ATOM 852 C CA . ARG A 1 115 ? -23.686 28.907 36.656 1.00 52.97 115 ARG A CA 1
ATOM 853 C C . ARG A 1 115 ? -24.676 29.270 37.776 1.00 52.97 115 ARG A C 1
ATOM 855 O O . ARG A 1 115 ? -24.337 30.137 38.580 1.00 52.97 115 ARG A O 1
ATOM 862 N N . PRO A 1 116 ? -25.764 28.511 37.982 1.00 61.69 116 PRO A N 1
ATOM 863 C CA . PRO A 1 116 ? -26.368 28.385 39.300 1.00 61.69 116 PRO A CA 1
ATOM 864 C C . PRO A 1 116 ? -25.803 27.166 40.040 1.00 61.69 116 PRO A C 1
ATOM 866 O O . PRO A 1 116 ? -25.959 26.016 39.632 1.00 61.69 116 PRO A O 1
ATOM 869 N N . ALA A 1 117 ? -25.141 27.457 41.158 1.00 57.00 117 ALA A N 1
ATOM 870 C CA . ALA A 1 117 ? -24.804 26.509 42.203 1.00 57.00 117 ALA A CA 1
ATOM 871 C C . ALA A 1 117 ? -26.030 26.269 43.097 1.00 57.00 117 ALA A C 1
ATOM 873 O O . ALA A 1 117 ? -26.473 27.167 43.808 1.00 57.00 117 ALA A O 1
ATOM 874 N N . TRP A 1 118 ? -26.538 25.043 43.088 1.00 66.25 118 TRP A N 1
ATOM 875 C CA . TRP A 1 118 ? -27.308 24.442 44.177 1.00 66.25 118 TRP A CA 1
ATOM 876 C C . TRP A 1 118 ? -27.013 22.934 44.091 1.00 66.25 118 TRP A C 1
ATOM 878 O O . TRP A 1 118 ? -27.369 22.257 43.139 1.00 66.25 118 TRP A O 1
ATOM 888 N N . ALA A 1 119 ? -26.034 22.421 44.829 1.00 45.34 119 ALA A N 1
ATOM 889 C CA . ALA A 1 119 ? -26.195 21.966 46.201 1.00 45.34 119 ALA A CA 1
ATOM 890 C C . ALA A 1 119 ? -27.430 21.057 46.369 1.00 45.34 119 ALA A C 1
ATOM 892 O O . ALA A 1 119 ? -28.536 21.550 46.573 1.00 45.34 119 ALA A O 1
ATOM 893 N N . THR A 1 120 ? -27.218 19.738 46.465 1.00 51.81 120 THR A N 1
ATOM 894 C CA . THR A 1 120 ? -27.215 19.017 47.761 1.00 51.81 120 THR A CA 1
ATOM 895 C C . THR A 1 120 ? -27.638 17.541 47.610 1.00 51.81 120 THR A C 1
ATOM 897 O O . THR A 1 120 ? -28.703 17.257 47.077 1.00 51.81 120 THR A O 1
ATOM 900 N N . ARG A 1 121 ? -26.836 16.660 48.240 1.00 38.28 121 ARG A N 1
ATOM 901 C CA . ARG A 1 121 ? -27.082 15.271 48.712 1.00 38.28 121 ARG A CA 1
ATOM 902 C C . ARG A 1 121 ? -26.818 14.077 47.780 1.00 38.28 121 ARG A C 1
ATOM 904 O O . ARG A 1 121 ? -27.679 13.631 47.036 1.00 38.28 121 ARG A O 1
ATOM 911 N N . SER A 1 122 ? -25.668 13.444 48.029 1.00 51.38 122 SER A N 1
ATOM 912 C CA . SER A 1 122 ? -25.540 11.980 48.177 1.00 51.38 122 SER A CA 1
ATOM 913 C C . SER A 1 122 ? -26.408 11.489 49.362 1.00 51.38 122 SER A C 1
ATOM 915 O O . SER A 1 122 ? -26.607 12.278 50.297 1.00 51.38 122 SER A O 1
ATOM 917 N N . PRO A 1 123 ? -26.931 10.241 49.369 1.00 54.06 123 PRO A N 1
ATOM 918 C CA . PRO A 1 123 ? -26.098 9.039 49.538 1.00 54.06 123 PRO A CA 1
ATOM 919 C C . PRO A 1 123 ? -26.463 7.824 48.644 1.00 54.06 123 PRO A C 1
ATOM 921 O O . PRO A 1 123 ? -27.602 7.642 48.233 1.00 54.06 123 PRO A O 1
ATOM 924 N N . GLN A 1 124 ? -25.450 6.988 48.381 1.00 48.66 124 GLN A N 1
ATOM 925 C CA . GLN A 1 124 ? -25.504 5.576 47.938 1.00 48.66 124 GLN A CA 1
ATOM 926 C C . GLN A 1 124 ? -26.306 4.666 48.908 1.00 48.66 124 GLN A C 1
ATOM 928 O O . GLN A 1 124 ? -26.549 5.101 50.034 1.00 48.66 124 GLN A O 1
ATOM 933 N N . PRO A 1 125 ? -26.460 3.346 48.646 1.00 57.81 125 PRO A N 1
ATOM 934 C CA . PRO A 1 125 ? -26.733 2.629 47.391 1.00 57.81 125 PRO A CA 1
ATOM 935 C C . PRO A 1 125 ? -27.928 1.659 47.567 1.00 57.81 125 PRO A C 1
ATOM 937 O O . PRO A 1 125 ? -28.008 0.968 48.578 1.00 57.81 125 PRO A O 1
ATOM 940 N N . ASP A 1 126 ? -28.804 1.523 46.572 1.00 46.62 126 ASP A N 1
ATOM 941 C CA . ASP A 1 126 ? -29.725 0.379 46.531 1.00 46.62 126 ASP A CA 1
ATOM 942 C C . ASP A 1 126 ? -29.165 -0.689 45.587 1.00 46.62 126 ASP A C 1
ATOM 944 O O . ASP A 1 126 ? -29.117 -0.527 44.365 1.00 46.62 126 ASP A O 1
ATOM 948 N N . ASP A 1 127 ? -28.714 -1.782 46.202 1.00 52.84 127 ASP A N 1
ATOM 949 C CA . ASP A 1 127 ? -28.501 -3.089 45.592 1.00 52.84 127 ASP A CA 1
ATOM 950 C C . ASP A 1 127 ? -29.801 -3.546 44.923 1.00 52.84 127 ASP A C 1
ATOM 952 O O . ASP A 1 127 ? -30.699 -4.088 45.567 1.00 52.84 127 ASP A O 1
ATOM 956 N N . SER A 1 128 ? -29.940 -3.334 43.617 1.00 49.09 128 SER A N 1
ATOM 957 C CA . SER A 1 128 ? -30.987 -3.993 42.839 1.00 49.09 128 SER A CA 1
ATOM 958 C C . SER A 1 128 ? -30.597 -4.115 41.375 1.00 49.09 128 SER A C 1
ATOM 960 O O . SER A 1 128 ? -30.679 -3.172 40.598 1.00 49.09 128 SER A O 1
ATOM 962 N N . ALA A 1 129 ? -30.216 -5.348 41.038 1.00 48.97 129 ALA A N 1
ATOM 963 C CA . ALA A 1 129 ? -30.227 -5.937 39.708 1.00 48.97 129 ALA A CA 1
ATOM 964 C C . ALA A 1 129 ? -29.410 -5.189 38.649 1.00 48.97 129 ALA A C 1
ATOM 966 O O . ALA A 1 129 ? -29.919 -4.350 37.919 1.00 48.97 129 ALA A O 1
ATOM 967 N N . VAL A 1 130 ? -28.151 -5.599 38.490 1.00 42.88 130 VAL A N 1
ATOM 968 C CA . VAL A 1 130 ? -27.381 -5.366 37.265 1.00 42.88 130 VAL A CA 1
ATOM 969 C C . VAL A 1 130 ? -28.120 -6.086 36.122 1.00 42.88 130 VAL A C 1
ATOM 971 O O . VAL A 1 130 ? -28.102 -7.321 36.097 1.00 42.88 130 VAL A O 1
ATOM 974 N N . PRO A 1 131 ? -28.798 -5.403 35.175 1.00 51.03 131 PRO A N 1
ATOM 975 C CA . PRO A 1 131 ? -29.145 -6.062 33.932 1.00 51.03 131 PRO A CA 1
ATOM 976 C C . PRO A 1 131 ? -27.820 -6.385 33.252 1.00 51.03 131 PRO A C 1
ATOM 978 O O . PRO A 1 131 ? -26.997 -5.497 33.035 1.00 51.03 131 PRO A O 1
ATOM 981 N N . SER A 1 132 ? -27.606 -7.673 32.986 1.00 42.88 132 SER A N 1
ATOM 982 C CA . SER A 1 132 ? -26.497 -8.205 32.201 1.00 42.88 132 SER A CA 1
ATOM 983 C C . SER A 1 132 ? -26.148 -7.227 31.083 1.00 42.88 132 SER A C 1
ATOM 985 O O . SER A 1 132 ? -26.917 -7.075 30.130 1.00 42.88 132 SER A O 1
ATOM 987 N N . ALA A 1 133 ? -25.025 -6.525 31.249 1.00 45.53 133 ALA A N 1
ATOM 988 C CA . ALA A 1 133 ? -24.525 -5.559 30.295 1.00 45.53 133 ALA A CA 1
ATOM 989 C C . ALA A 1 133 ? -24.241 -6.319 29.001 1.00 45.53 133 ALA A C 1
ATOM 991 O O . ALA A 1 133 ? -23.184 -6.923 28.829 1.00 45.53 133 ALA A O 1
ATOM 992 N N . LYS A 1 134 ? -25.220 -6.327 28.090 1.00 47.16 134 LYS A N 1
ATOM 993 C CA . LYS A 1 134 ? -24.936 -6.493 26.673 1.00 47.16 134 LYS A CA 1
ATOM 994 C C . LYS A 1 134 ? -23.900 -5.427 26.392 1.00 47.16 134 LYS A C 1
ATOM 996 O O . LYS A 1 134 ? -24.193 -4.246 26.563 1.00 47.16 134 LYS A O 1
ATOM 1001 N N . SER A 1 135 ? -22.686 -5.866 26.089 1.00 41.91 135 SER A N 1
ATOM 1002 C CA . SER A 1 135 ? -21.601 -5.020 25.634 1.00 41.91 135 SER A CA 1
ATOM 1003 C C . SER A 1 135 ? -22.168 -4.088 24.571 1.00 41.91 135 SER A C 1
ATOM 1005 O O . SER A 1 135 ? -22.401 -4.504 23.435 1.00 41.91 135 SER A O 1
ATOM 1007 N N . VAL A 1 136 ? -22.448 -2.845 24.962 1.00 45.31 136 VAL A N 1
ATOM 1008 C CA . VAL A 1 136 ? -22.517 -1.735 24.030 1.00 45.31 136 VAL A CA 1
ATOM 1009 C C . VAL A 1 136 ? -21.088 -1.671 23.525 1.00 45.31 136 VAL A C 1
ATOM 1011 O O . VAL A 1 136 ? -20.211 -1.129 24.194 1.00 45.31 136 VAL A O 1
ATOM 1014 N N . PHE A 1 137 ? -20.824 -2.396 22.435 1.00 41.66 137 PHE A N 1
ATOM 1015 C CA . PHE A 1 137 ? -19.652 -2.162 21.618 1.00 41.66 137 PHE A CA 1
ATOM 1016 C C . PHE A 1 137 ? -19.764 -0.688 21.272 1.00 41.66 137 PHE A C 1
ATOM 1018 O O . PHE A 1 137 ? -20.635 -0.281 20.508 1.00 41.66 137 PHE A O 1
ATOM 1025 N N . VAL A 1 138 ? -18.986 0.125 21.976 1.00 45.03 138 VAL A N 1
ATOM 1026 C CA . VAL A 1 138 ? -18.737 1.491 21.567 1.00 45.03 138 VAL A CA 1
ATOM 1027 C C . VAL A 1 138 ? -18.003 1.296 20.254 1.00 45.03 138 VAL A C 1
ATOM 1029 O O . VAL A 1 138 ? -16.823 0.943 20.275 1.00 45.03 138 VAL A O 1
ATOM 1032 N N . ASP A 1 139 ? -18.748 1.351 19.146 1.00 59.34 139 ASP A N 1
ATOM 1033 C CA . ASP A 1 139 ? -18.180 1.343 17.807 1.00 59.34 139 ASP A CA 1
ATOM 1034 C C . ASP A 1 139 ? -17.051 2.361 17.847 1.00 59.34 139 ASP A C 1
ATOM 1036 O O . ASP A 1 139 ? -17.262 3.540 18.157 1.00 59.34 139 ASP A O 1
ATOM 1040 N N . ALA A 1 140 ? -15.825 1.866 17.684 1.00 65.75 140 ALA A N 1
ATOM 1041 C CA . ALA A 1 140 ? -14.677 2.740 17.624 1.00 65.75 140 ALA A CA 1
ATOM 1042 C C . ALA A 1 140 ? -14.984 3.772 16.532 1.00 65.75 140 ALA A C 1
ATOM 1044 O O . ALA A 1 140 ? -15.485 3.376 15.475 1.00 65.75 140 ALA A O 1
ATOM 1045 N N . PRO A 1 141 ? -14.755 5.073 16.782 1.00 76.00 141 PRO A N 1
ATOM 1046 C CA . PRO A 1 141 ? -15.054 6.090 15.791 1.00 76.00 141 PRO A CA 1
ATOM 1047 C C . PRO A 1 141 ? -14.303 5.719 14.514 1.00 76.00 141 PRO A C 1
ATOM 1049 O O . PRO A 1 141 ? -13.070 5.658 14.518 1.00 76.00 141 PRO A O 1
ATOM 1052 N N . LEU A 1 142 ? -15.064 5.394 13.466 1.00 85.00 142 LEU A N 1
ATOM 1053 C CA . LEU A 1 142 ? -14.525 5.019 12.166 1.00 85.00 142 LEU A CA 1
ATOM 1054 C C . LEU A 1 142 ? -13.553 6.107 11.723 1.00 85.00 142 LEU A C 1
ATOM 1056 O O . LEU A 1 142 ? -13.765 7.298 11.976 1.00 85.00 142 LEU A O 1
ATOM 1060 N N . SER A 1 143 ? -12.461 5.717 11.071 1.00 92.25 143 SER A N 1
ATOM 1061 C CA . SER A 1 143 ? -11.605 6.735 10.477 1.00 92.25 143 SER A CA 1
ATOM 1062 C C . SER A 1 143 ? -12.404 7.511 9.416 1.00 92.25 143 SER A C 1
ATOM 1064 O O . SER A 1 143 ? -13.279 6.935 8.763 1.00 92.25 143 SER A O 1
ATOM 1066 N N . PRO A 1 144 ? -12.100 8.801 9.169 1.00 93.56 144 PRO A N 1
ATOM 1067 C CA . PRO A 1 144 ? -12.803 9.579 8.147 1.00 93.56 144 PRO A CA 1
ATOM 1068 C C . PRO A 1 144 ? -12.815 8.899 6.769 1.00 93.56 144 PRO A C 1
ATOM 1070 O O . PRO A 1 144 ? -13.784 9.015 6.027 1.00 93.56 144 PRO A O 1
ATOM 1073 N N . ILE A 1 145 ? -11.749 8.164 6.427 1.00 95.50 145 ILE A N 1
ATOM 1074 C CA . ILE A 1 145 ? -11.649 7.422 5.163 1.00 95.50 145 ILE A CA 1
ATOM 1075 C C . ILE A 1 145 ? -12.582 6.211 5.154 1.00 95.50 145 ILE A C 1
ATOM 1077 O O . ILE A 1 145 ? -13.289 6.017 4.170 1.00 95.50 145 ILE A O 1
ATOM 1081 N N . GLU A 1 146 ? -12.620 5.423 6.228 1.00 95.25 146 GLU A N 1
ATOM 1082 C CA . GLU A 1 146 ? -13.530 4.275 6.328 1.00 95.25 146 GLU A CA 1
ATOM 1083 C C . GLU A 1 146 ? -14.992 4.714 6.292 1.00 95.25 146 GLU A C 1
ATOM 1085 O O . GLU A 1 146 ? -15.781 4.097 5.581 1.00 95.25 146 GLU A O 1
ATOM 1090 N N . PHE A 1 147 ? -15.334 5.815 6.972 1.00 95.44 147 PHE A N 1
ATOM 1091 C CA . PHE A 1 147 ? -16.673 6.397 6.902 1.00 95.44 147 PHE A CA 1
ATOM 1092 C C . PHE A 1 147 ? -17.061 6.727 5.454 1.00 95.44 147 PHE A C 1
ATOM 1094 O O . PHE A 1 147 ? -18.133 6.334 4.999 1.00 95.44 147 PHE A O 1
ATOM 1101 N N . MET A 1 148 ? -16.180 7.400 4.702 1.00 96.25 148 MET A N 1
ATOM 1102 C CA . MET A 1 148 ? -16.441 7.735 3.297 1.00 96.25 148 MET A CA 1
ATOM 1103 C C . MET A 1 148 ? -16.592 6.495 2.414 1.00 96.25 148 MET A C 1
ATOM 1105 O O . MET A 1 148 ? -17.516 6.440 1.607 1.00 96.25 148 MET A O 1
ATOM 1109 N N . VAL A 1 149 ? -15.709 5.501 2.563 1.00 96.50 149 VAL A N 1
ATOM 1110 C CA . VAL A 1 149 ? -15.775 4.252 1.786 1.00 96.50 149 VAL A CA 1
ATOM 1111 C C . VAL A 1 149 ? -17.082 3.520 2.079 1.00 96.50 149 VAL A C 1
ATOM 1113 O O . VAL A 1 149 ? -17.782 3.120 1.151 1.00 96.50 149 VAL A O 1
ATOM 1116 N N . GLN A 1 150 ? -17.455 3.407 3.354 1.00 95.25 150 GLN A N 1
ATOM 1117 C CA . GLN A 1 150 ? -18.710 2.787 3.760 1.00 95.25 150 GLN A CA 1
ATOM 1118 C C . GLN A 1 150 ? -19.916 3.554 3.212 1.00 95.25 150 GLN A C 1
ATOM 1120 O O . GLN A 1 150 ? -20.837 2.931 2.688 1.00 95.25 150 GLN A O 1
ATOM 1125 N N . HIS A 1 151 ? -19.919 4.887 3.289 1.00 94.56 151 HIS A N 1
ATOM 1126 C CA . HIS A 1 151 ? -21.006 5.722 2.778 1.00 94.56 151 HIS A CA 1
ATOM 1127 C C . HIS A 1 151 ? -21.191 5.571 1.260 1.00 94.56 151 HIS A C 1
ATOM 1129 O O . HIS A 1 151 ? -22.314 5.356 0.800 1.00 94.56 151 HIS A O 1
ATOM 1135 N N . LEU A 1 152 ? -20.092 5.592 0.499 1.00 96.06 152 LEU A N 1
ATOM 1136 C CA . LEU A 1 152 ? -20.096 5.380 -0.950 1.00 96.06 152 LEU A CA 1
ATOM 1137 C C . LEU A 1 152 ? -20.571 3.967 -1.321 1.00 96.06 152 LEU A C 1
ATOM 1139 O O . LEU A 1 152 ? -21.358 3.798 -2.243 1.00 96.06 152 LEU A O 1
ATOM 1143 N N . GLN A 1 153 ? -20.157 2.938 -0.581 1.00 95.25 153 GLN A N 1
ATOM 1144 C CA . GLN A 1 153 ? -20.557 1.557 -0.876 1.00 95.25 153 GLN A CA 1
ATOM 1145 C C . GLN A 1 153 ? -22.005 1.233 -0.481 1.00 95.25 153 GLN A C 1
ATOM 1147 O O . GLN A 1 153 ? -22.633 0.389 -1.116 1.00 95.25 153 GLN A O 1
ATOM 1152 N N . THR A 1 154 ? -22.528 1.847 0.585 1.00 93.88 154 THR A N 1
ATOM 1153 C CA . THR A 1 154 ? -23.813 1.439 1.186 1.00 93.88 154 THR A CA 1
ATOM 1154 C C . THR A 1 154 ? -24.969 2.378 0.886 1.00 93.88 154 THR A C 1
ATOM 1156 O O . THR A 1 154 ? -26.097 1.911 0.748 1.00 93.88 154 THR A O 1
ATOM 1159 N N . THR A 1 155 ? -24.717 3.688 0.829 1.00 93.50 155 THR A N 1
ATOM 1160 C CA . THR A 1 155 ? -25.782 4.695 0.754 1.00 93.50 155 THR A CA 1
ATOM 1161 C C . THR A 1 155 ? -25.977 5.174 -0.673 1.00 93.50 155 THR A C 1
ATOM 1163 O O . THR A 1 155 ? -27.081 5.069 -1.204 1.00 93.50 155 THR A O 1
ATOM 1166 N N . ASN A 1 156 ? -24.916 5.691 -1.300 1.00 92.94 156 ASN A N 1
ATOM 1167 C CA . ASN A 1 156 ? -24.980 6.164 -2.675 1.00 92.94 156 ASN A CA 1
ATOM 1168 C C . ASN A 1 156 ? -23.591 6.103 -3.352 1.00 92.94 156 ASN A C 1
ATOM 1170 O O . ASN A 1 156 ? -22.722 6.911 -3.011 1.00 92.94 156 ASN A O 1
ATOM 1174 N N . PRO A 1 157 ? -23.371 5.178 -4.306 1.00 92.88 157 PRO A N 1
ATOM 1175 C CA . PRO A 1 157 ? -22.088 5.032 -4.999 1.00 92.88 157 PRO A CA 1
ATOM 1176 C C . PRO A 1 157 ? -21.734 6.228 -5.883 1.00 92.88 157 PRO A C 1
ATOM 1178 O O . PRO A 1 157 ? -20.560 6.511 -6.090 1.00 92.88 157 PRO A O 1
ATOM 1181 N N . GLU A 1 158 ? -22.727 6.974 -6.358 1.00 91.94 158 GLU A N 1
ATOM 1182 C CA . GLU A 1 158 ? -22.516 8.146 -7.213 1.00 91.94 158 GLU A CA 1
ATOM 1183 C C . GLU A 1 158 ? -22.548 9.462 -6.418 1.00 91.94 158 GLU A C 1
ATOM 1185 O O . GLU A 1 158 ? -22.677 10.538 -7.001 1.00 91.94 158 GLU A O 1
ATOM 1190 N N . ALA A 1 159 ? -22.442 9.396 -5.083 1.00 94.75 159 ALA A N 1
ATOM 1191 C CA . ALA A 1 159 ? -22.497 10.584 -4.239 1.00 94.75 159 ALA A CA 1
ATOM 1192 C C . ALA A 1 159 ? -21.399 11.589 -4.603 1.00 94.75 159 ALA A C 1
ATOM 1194 O O . ALA A 1 159 ? -20.217 11.249 -4.753 1.00 94.75 159 ALA A O 1
ATOM 1195 N N . SER A 1 160 ? -21.789 12.858 -4.693 1.00 96.44 160 SER A N 1
ATOM 1196 C CA . SER A 1 160 ? -20.840 13.939 -4.946 1.00 96.44 160 SER A CA 1
ATOM 1197 C C . SER A 1 160 ? -19.981 14.224 -3.709 1.00 96.44 160 SER A C 1
ATOM 1199 O O . SER A 1 160 ? -20.337 13.897 -2.574 1.00 96.44 160 SER A O 1
ATOM 1201 N N . PHE A 1 161 ? -18.843 14.895 -3.910 1.00 96.38 161 PHE A N 1
ATOM 1202 C CA . PHE A 1 161 ? -17.974 15.310 -2.804 1.00 96.38 161 PHE A CA 1
ATOM 1203 C C . PHE A 1 161 ? -18.722 16.124 -1.736 1.00 96.38 161 PHE A C 1
ATOM 1205 O O . PHE A 1 161 ? -18.472 15.947 -0.544 1.00 96.38 161 PHE A O 1
ATOM 1212 N N . GLU A 1 162 ? -19.641 17.006 -2.140 1.00 97.31 162 GLU A N 1
ATOM 1213 C CA . GLU A 1 162 ? -20.377 17.860 -1.203 1.00 97.31 162 GLU A CA 1
ATOM 1214 C C . GLU A 1 162 ? -21.326 17.062 -0.307 1.00 97.31 162 GLU A C 1
ATOM 1216 O O . GLU A 1 162 ? -21.398 17.329 0.893 1.00 97.31 162 GLU A O 1
ATOM 1221 N N . GLU A 1 163 ? -21.993 16.050 -0.863 1.00 96.50 163 GLU A N 1
ATOM 1222 C CA . GLU A 1 163 ? -22.902 15.167 -0.126 1.00 96.50 163 GLU A CA 1
ATOM 1223 C C . GLU A 1 163 ? -22.144 14.339 0.911 1.00 96.50 163 GLU A C 1
ATOM 1225 O O . GLU A 1 163 ? -22.517 14.309 2.086 1.00 96.50 163 GLU A O 1
ATOM 1230 N N . VAL A 1 164 ? -21.025 13.732 0.501 1.00 96.56 164 VAL A N 1
ATOM 1231 C CA . VAL A 1 164 ? -20.181 12.944 1.407 1.00 96.56 164 VAL A CA 1
ATOM 1232 C C . VAL A 1 164 ? -19.560 13.828 2.488 1.00 96.56 164 VAL A C 1
ATOM 1234 O O . VAL A 1 164 ? -19.478 13.414 3.645 1.00 96.56 164 VAL A O 1
ATOM 1237 N N . ARG A 1 165 ? -19.170 15.064 2.153 1.00 97.31 165 ARG A N 1
ATOM 1238 C CA . ARG A 1 165 ? -18.657 16.035 3.128 1.00 97.31 165 ARG A CA 1
ATOM 1239 C C . ARG A 1 165 ? -19.713 16.397 4.172 1.00 97.31 165 ARG A C 1
ATOM 1241 O O . ARG A 1 165 ? -19.392 16.377 5.354 1.00 97.31 165 ARG A O 1
ATOM 1248 N N . LEU A 1 166 ? -20.946 16.694 3.757 1.00 97.12 166 LEU A N 1
ATOM 1249 C CA . LEU A 1 166 ? -22.046 17.016 4.675 1.00 97.12 166 LEU A CA 1
ATOM 1250 C C . LEU A 1 166 ? -22.394 15.832 5.588 1.00 97.12 166 LEU A C 1
ATOM 1252 O O . LEU A 1 166 ? -22.578 16.016 6.791 1.00 97.12 166 LEU A O 1
ATOM 1256 N N . ALA A 1 167 ? -22.434 14.612 5.043 1.00 95.81 167 ALA A N 1
ATOM 1257 C CA . ALA A 1 167 ? -22.675 13.400 5.827 1.00 95.81 167 ALA A CA 1
ATOM 1258 C C . ALA A 1 167 ? -21.551 13.135 6.843 1.00 95.81 167 ALA A C 1
ATOM 1260 O O . ALA A 1 167 ? -21.816 12.772 7.990 1.00 95.81 167 ALA A O 1
ATOM 1261 N N . ALA A 1 168 ? -20.297 13.351 6.440 1.00 95.44 168 ALA A N 1
ATOM 1262 C CA . ALA A 1 168 ? -19.140 13.197 7.312 1.00 95.44 168 ALA A CA 1
ATOM 1263 C C . ALA A 1 168 ? -19.091 14.272 8.405 1.00 95.44 168 ALA A C 1
ATOM 1265 O O . ALA A 1 168 ? -18.805 13.953 9.556 1.00 95.44 168 ALA A O 1
ATOM 1266 N N . GLU A 1 169 ? -19.435 15.520 8.084 1.00 95.81 169 GLU A N 1
ATOM 1267 C CA . GLU A 1 169 ? -19.506 16.620 9.050 1.00 95.81 169 GLU A CA 1
ATOM 1268 C C . GLU A 1 169 ? -20.588 16.365 10.109 1.00 95.81 169 GLU A C 1
ATOM 1270 O O . GLU A 1 169 ? -20.336 16.547 11.301 1.00 95.81 169 GLU A O 1
ATOM 1275 N N . ALA A 1 170 ? -21.747 15.831 9.705 1.00 95.19 170 ALA A N 1
ATOM 1276 C CA . ALA A 1 170 ? -22.796 15.398 10.630 1.00 95.19 170 ALA A CA 1
ATOM 1277 C C . ALA A 1 170 ? -22.339 14.262 11.570 1.00 95.19 170 ALA A C 1
ATOM 1279 O O . ALA A 1 170 ? -22.811 14.171 12.703 1.00 95.19 170 ALA A O 1
ATOM 1280 N N . ALA A 1 171 ? -21.398 13.427 11.121 1.00 93.56 171 ALA A N 1
ATOM 1281 C CA . ALA A 1 171 ? -20.756 12.383 11.920 1.00 93.56 171 ALA A CA 1
ATOM 1282 C C . ALA A 1 171 ? -19.530 12.878 12.722 1.00 93.56 171 ALA A C 1
ATOM 1284 O O . ALA A 1 171 ? -18.921 12.101 13.454 1.00 93.56 171 ALA A O 1
ATOM 1285 N N . GLY A 1 172 ? -19.164 14.162 12.620 1.00 94.56 172 GLY A N 1
ATOM 1286 C CA . GLY A 1 172 ? -18.014 14.743 13.322 1.00 94.56 172 GLY A CA 1
ATOM 1287 C C . GLY A 1 172 ? -16.659 14.490 12.650 1.00 94.56 172 GLY A C 1
ATOM 1288 O O . GLY A 1 172 ? -15.618 14.589 13.302 1.00 94.56 172 GLY A O 1
ATOM 1289 N N . HIS A 1 173 ? -16.646 14.170 11.356 1.00 95.88 173 HIS A N 1
ATOM 1290 C CA . HIS A 1 173 ? -15.437 13.962 10.563 1.00 95.88 173 HIS A CA 1
ATOM 1291 C C . HIS A 1 173 ? -15.175 15.133 9.608 1.00 95.88 173 HIS A C 1
ATOM 1293 O O . HIS A 1 173 ? -16.070 15.626 8.928 1.00 95.88 173 HIS A O 1
ATOM 1299 N N . THR A 1 174 ? -13.913 15.554 9.500 1.00 95.31 174 THR A N 1
ATOM 1300 C CA . THR A 1 174 ? -13.472 16.519 8.482 1.00 95.31 174 THR A CA 1
ATOM 1301 C C . THR A 1 174 ? -12.974 15.780 7.245 1.00 95.31 174 THR A C 1
ATOM 1303 O O . THR A 1 174 ? -12.101 14.917 7.343 1.00 95.31 174 THR A O 1
ATOM 1306 N N . VAL A 1 175 ? -13.505 16.139 6.075 1.00 95.12 175 VAL A N 1
ATOM 1307 C CA . VAL A 1 175 ? -13.167 15.509 4.793 1.00 95.12 175 VAL A CA 1
ATOM 1308 C C . VAL A 1 175 ? -12.515 16.516 3.851 1.00 95.12 175 VAL A C 1
ATOM 1310 O O . VAL A 1 175 ? -12.993 17.637 3.691 1.00 95.12 175 VAL A O 1
ATOM 1313 N N . TYR A 1 176 ? -11.439 16.089 3.187 1.00 95.81 176 TYR A N 1
ATOM 1314 C CA . TYR A 1 176 ? -10.728 16.870 2.176 1.00 95.81 176 TYR A CA 1
ATOM 1315 C C . TYR A 1 176 ? -10.906 16.262 0.772 1.00 95.81 176 TYR A C 1
ATOM 1317 O O . TYR A 1 176 ? -11.056 15.041 0.647 1.00 95.81 176 TYR A O 1
ATOM 1325 N N . PRO A 1 177 ? -10.803 17.057 -0.310 1.00 95.69 177 PRO A N 1
ATOM 1326 C CA . PRO A 1 177 ? -10.921 16.544 -1.681 1.00 95.69 177 PRO A CA 1
ATOM 1327 C C . PRO A 1 177 ? -9.935 15.407 -1.997 1.00 95.69 177 PRO A C 1
ATOM 1329 O O . PRO A 1 177 ? -10.303 14.396 -2.588 1.00 95.69 177 PRO A O 1
ATOM 1332 N N . ALA A 1 178 ? -8.689 15.517 -1.522 1.00 91.56 178 ALA A N 1
ATOM 1333 C CA . ALA A 1 178 ? -7.673 14.483 -1.722 1.00 91.56 178 ALA A CA 1
ATOM 1334 C C . ALA A 1 178 ? -8.024 13.153 -1.028 1.00 91.56 178 ALA A C 1
ATOM 1336 O O . ALA A 1 178 ? -7.710 12.080 -1.542 1.00 91.56 178 ALA A O 1
ATOM 1337 N N . THR A 1 179 ? -8.671 13.206 0.141 1.00 94.69 179 THR A N 1
ATOM 1338 C CA . THR A 1 179 ? -9.098 11.999 0.862 1.00 94.69 179 THR A CA 1
ATOM 1339 C C . THR A 1 179 ? -10.342 11.372 0.237 1.00 94.69 179 THR A C 1
ATOM 1341 O O . THR A 1 179 ? -10.469 10.152 0.263 1.00 94.69 179 THR A O 1
ATOM 1344 N N . PHE A 1 180 ? -11.207 12.179 -0.383 1.00 96.00 180 PHE A N 1
ATOM 1345 C CA . PHE A 1 180 ? -12.379 11.701 -1.114 1.00 96.00 180 PHE A CA 1
ATOM 1346 C C . PHE A 1 180 ? -11.999 10.905 -2.369 1.00 96.00 180 PHE A C 1
ATOM 1348 O O . PHE A 1 180 ? -12.470 9.785 -2.534 1.00 96.00 180 PHE A O 1
ATOM 1355 N N . GLY A 1 181 ? -11.069 11.407 -3.194 1.00 93.81 181 GLY A N 1
ATOM 1356 C CA . GLY A 1 181 ? -10.602 10.661 -4.374 1.00 93.81 181 GLY A CA 1
ATOM 1357 C C . GLY A 1 181 ? -9.977 9.305 -4.011 1.00 93.81 181 GLY A C 1
ATOM 1358 O O . GLY A 1 18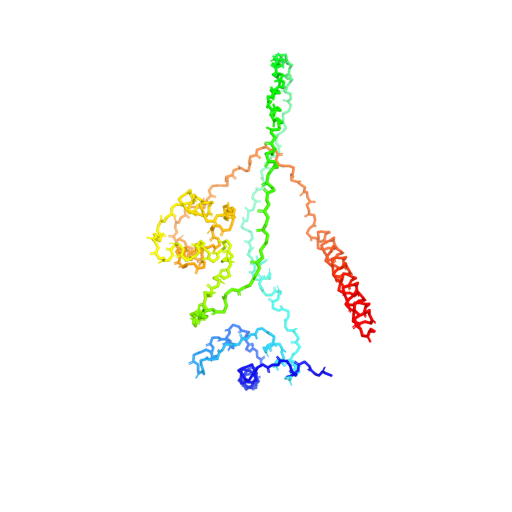1 ? -10.202 8.303 -4.684 1.00 93.81 181 GLY A O 1
ATOM 1359 N N . ARG A 1 182 ? -9.261 9.235 -2.878 1.00 92.88 182 ARG A N 1
ATOM 1360 C CA . ARG A 1 182 ? -8.760 7.958 -2.338 1.00 92.88 182 ARG A CA 1
ATOM 1361 C C . ARG A 1 182 ? -9.888 7.034 -1.885 1.00 92.88 182 ARG A C 1
ATOM 1363 O O . ARG A 1 182 ? -9.804 5.836 -2.125 1.00 92.88 182 ARG A O 1
ATOM 1370 N N . ALA A 1 183 ? -10.919 7.569 -1.234 1.00 95.75 183 ALA A N 1
ATOM 1371 C CA . ALA A 1 183 ? -12.073 6.782 -0.816 1.00 95.75 183 ALA A CA 1
ATOM 1372 C C . ALA A 1 183 ? -12.850 6.226 -2.020 1.00 95.75 183 ALA A C 1
ATOM 1374 O O . ALA A 1 183 ? -13.221 5.059 -1.992 1.00 95.75 183 ALA A O 1
ATOM 1375 N N . GLN A 1 184 ? -13.014 6.998 -3.101 1.00 94.38 184 GLN A N 1
ATOM 1376 C CA . GLN A 1 184 ? -13.616 6.509 -4.349 1.00 94.38 184 GLN A CA 1
ATOM 1377 C C . GLN A 1 184 ? -12.801 5.374 -4.984 1.00 94.38 184 GLN A C 1
ATOM 1379 O O . GLN A 1 184 ? -13.377 4.372 -5.406 1.00 94.38 184 GLN A O 1
ATOM 1384 N N . ALA A 1 185 ? -11.469 5.491 -5.000 1.00 92.62 185 ALA A N 1
ATOM 1385 C CA . ALA A 1 185 ? -10.592 4.424 -5.485 1.00 92.62 185 ALA A CA 1
ATOM 1386 C C . ALA A 1 185 ? -10.712 3.150 -4.630 1.00 92.62 185 ALA A C 1
ATOM 1388 O O . ALA A 1 185 ? -10.858 2.054 -5.161 1.00 92.62 185 ALA A O 1
ATOM 1389 N N . LEU A 1 186 ? -10.720 3.284 -3.299 1.00 93.06 186 LEU A N 1
ATOM 1390 C CA . LEU A 1 186 ? -10.906 2.150 -2.383 1.00 93.06 186 LEU A CA 1
ATOM 1391 C C . LEU A 1 186 ? -12.306 1.532 -2.470 1.00 93.06 186 LEU A C 1
ATOM 1393 O O . LEU A 1 186 ? -12.460 0.331 -2.264 1.00 93.06 186 LEU A O 1
ATOM 1397 N N . ALA A 1 187 ? -13.317 2.341 -2.781 1.00 93.06 187 ALA A N 1
ATOM 1398 C CA . ALA A 1 187 ? -14.675 1.880 -3.017 1.00 93.06 187 ALA A CA 1
ATOM 1399 C C . ALA A 1 187 ? -14.844 1.181 -4.381 1.00 93.06 187 ALA A C 1
ATOM 1401 O O . ALA A 1 187 ? -15.892 0.584 -4.608 1.00 93.06 187 ALA A O 1
ATOM 1402 N N . GLY A 1 188 ? -13.833 1.226 -5.260 1.00 92.12 188 GLY A N 1
ATOM 1403 C CA . GLY A 1 188 ? -13.893 0.656 -6.609 1.00 92.12 188 GLY A CA 1
ATOM 1404 C C . GLY A 1 188 ? -14.773 1.452 -7.576 1.00 92.12 188 GLY A C 1
ATOM 1405 O O . GLY A 1 188 ? -15.262 0.887 -8.547 1.00 92.12 188 GLY A O 1
ATOM 1406 N N . LEU A 1 189 ? -15.012 2.737 -7.285 1.00 87.38 189 LEU A N 1
ATOM 1407 C CA . LEU A 1 189 ? -15.867 3.631 -8.080 1.00 87.38 189 LEU A CA 1
ATOM 1408 C C . LEU A 1 189 ? -15.088 4.461 -9.098 1.00 87.38 189 LEU A C 1
ATOM 1410 O O . LEU A 1 189 ? -15.659 4.912 -10.085 1.00 87.38 189 LEU A O 1
ATOM 1414 N N . LEU A 1 190 ? -13.787 4.666 -8.872 1.00 81.31 190 LEU A N 1
ATOM 1415 C CA . LEU A 1 190 ? -12.916 5.040 -9.976 1.00 81.31 190 LEU A CA 1
ATOM 1416 C C . LEU A 1 190 ? -12.714 3.780 -10.811 1.00 81.31 190 LEU A C 1
ATOM 1418 O O . LEU A 1 190 ? -11.974 2.885 -10.399 1.00 81.31 190 LEU A O 1
ATOM 1422 N N . GLU A 1 191 ? -13.356 3.722 -11.977 1.00 68.38 191 GLU A N 1
ATOM 1423 C CA . GLU A 1 191 ? -12.826 2.906 -13.060 1.00 68.38 191 GLU A CA 1
ATOM 1424 C C . GLU A 1 191 ? -11.384 3.376 -13.250 1.00 68.38 191 GLU A C 1
ATOM 1426 O O . GLU A 1 191 ? -11.145 4.557 -13.527 1.00 68.38 191 GLU A O 1
ATOM 1431 N N . GLU A 1 192 ? -10.422 2.482 -12.997 1.00 58.44 192 GLU A N 1
ATOM 1432 C CA . GLU A 1 192 ? -9.053 2.654 -13.463 1.00 58.44 192 GLU A CA 1
ATOM 1433 C C . GLU A 1 192 ? -9.179 2.817 -14.972 1.00 58.44 192 GLU A C 1
ATOM 1435 O O . GLU A 1 192 ? -9.260 1.852 -15.722 1.00 58.44 192 GLU A O 1
ATOM 1440 N N . SER A 1 193 ? -9.333 4.066 -15.410 1.00 51.81 193 SER A N 1
ATOM 1441 C CA . SER A 1 193 ? -9.241 4.403 -16.810 1.00 51.81 193 SER A CA 1
ATOM 1442 C C . SER A 1 193 ? -7.826 3.993 -17.151 1.00 51.81 193 SER A C 1
ATOM 1444 O O . SER A 1 193 ? -6.888 4.624 -16.655 1.00 51.81 193 SER A O 1
ATOM 1446 N N . ASP A 1 194 ? -7.684 2.891 -17.882 1.00 48.78 194 ASP A N 1
ATOM 1447 C CA . ASP A 1 194 ? -6.428 2.419 -18.437 1.00 48.78 194 ASP A CA 1
ATOM 1448 C C . ASP A 1 194 ? -5.855 3.566 -19.280 1.00 48.78 194 ASP A C 1
ATOM 1450 O O . ASP A 1 194 ? -6.076 3.678 -20.483 1.00 48.78 194 ASP A O 1
ATOM 1454 N N . GLN A 1 195 ? -5.139 4.487 -18.631 1.00 50.56 195 GLN A N 1
ATOM 1455 C CA . GLN A 1 195 ? -4.548 5.674 -19.247 1.00 50.56 195 GLN A CA 1
ATOM 1456 C C . GLN A 1 195 ? -3.388 5.312 -20.190 1.00 50.56 195 GLN A C 1
ATOM 1458 O O . GLN A 1 195 ? -2.733 6.201 -20.728 1.00 50.56 195 GLN A O 1
ATOM 1463 N N . ASP A 1 196 ? -3.175 4.015 -20.415 1.00 48.19 196 ASP A N 1
ATOM 1464 C CA . ASP A 1 196 ? -2.175 3.427 -21.292 1.00 48.19 196 ASP A CA 1
ATOM 1465 C C . ASP A 1 196 ? -2.780 2.722 -22.522 1.00 48.19 196 ASP A C 1
ATOM 1467 O O . ASP A 1 196 ? -2.049 2.022 -23.223 1.00 48.19 196 ASP A O 1
ATOM 1471 N N . GLU A 1 197 ? -4.065 2.914 -22.859 1.00 47.34 197 GLU A N 1
ATOM 1472 C CA . GLU A 1 197 ? -4.499 2.662 -24.242 1.00 47.34 197 GLU A CA 1
ATOM 1473 C C . GLU A 1 197 ? -4.173 3.886 -25.119 1.00 47.34 197 GLU A C 1
ATOM 1475 O O . GLU A 1 197 ? -4.851 4.917 -25.044 1.00 47.34 197 GLU A O 1
ATOM 1480 N N . PRO A 1 198 ? -3.133 3.826 -25.978 1.00 48.50 198 PRO A N 1
ATOM 1481 C CA . PRO A 1 198 ? -2.897 4.874 -26.955 1.00 48.50 198 PRO A CA 1
ATOM 1482 C C . PRO A 1 198 ? -4.065 4.870 -27.936 1.00 48.50 198 PRO A C 1
ATOM 1484 O O . PRO A 1 198 ? -4.142 3.993 -28.792 1.00 48.50 198 PRO A O 1
ATOM 1487 N N . ILE A 1 199 ? -4.961 5.856 -27.832 1.00 53.03 199 ILE A N 1
ATOM 1488 C CA . ILE A 1 199 ? -6.034 6.074 -28.808 1.00 53.03 199 ILE A CA 1
ATOM 1489 C C . ILE A 1 199 ? -5.380 6.154 -30.200 1.00 53.03 199 ILE A C 1
ATOM 1491 O O . ILE A 1 199 ? -4.666 7.128 -30.482 1.00 53.03 199 ILE A O 1
ATOM 1495 N N . PRO A 1 200 ? -5.576 5.160 -31.087 1.00 49.47 200 PRO A N 1
ATOM 1496 C CA . PRO A 1 200 ? -4.930 5.157 -32.385 1.00 49.47 200 PRO A CA 1
ATOM 1497 C C . PRO A 1 200 ? -5.641 6.190 -33.261 1.00 49.47 200 PRO A C 1
ATOM 1499 O O . PRO A 1 200 ? -6.703 5.932 -33.819 1.00 49.47 200 PRO A O 1
ATOM 1502 N N . GLY A 1 201 ? -5.060 7.388 -33.345 1.00 57.25 201 GLY A N 1
ATOM 1503 C CA . GLY A 1 201 ? -5.546 8.475 -34.200 1.00 57.25 201 GLY A CA 1
ATOM 1504 C C . GLY A 1 201 ? -6.022 9.737 -33.480 1.00 57.25 201 GLY A C 1
ATOM 1505 O O . GLY A 1 201 ? -6.478 10.655 -34.159 1.00 57.25 201 GLY A O 1
ATOM 1506 N N . ALA A 1 202 ? -5.897 9.837 -32.151 1.00 50.84 202 ALA A N 1
ATOM 1507 C CA . ALA A 1 202 ? -6.098 11.124 -31.488 1.00 50.84 202 ALA A CA 1
ATOM 1508 C C . ALA A 1 202 ? -4.948 12.082 -31.872 1.00 50.84 202 ALA A C 1
ATOM 1510 O O . ALA A 1 202 ? -3.777 11.714 -31.717 1.00 50.84 202 ALA A O 1
ATOM 1511 N N . PRO A 1 203 ? -5.236 13.288 -32.397 1.00 65.12 203 PRO A N 1
ATOM 1512 C CA . PRO A 1 203 ? -4.203 14.287 -32.629 1.00 65.12 203 PRO A CA 1
ATOM 1513 C C . PRO A 1 203 ? -3.509 14.610 -31.296 1.00 65.12 203 PRO A C 1
ATOM 1515 O O . PRO A 1 203 ? -4.167 14.602 -30.252 1.00 65.12 203 PRO A O 1
ATOM 1518 N N . PRO A 1 204 ? -2.187 14.856 -31.307 1.00 61.84 204 PRO A N 1
ATOM 1519 C CA . PRO A 1 204 ? -1.433 15.133 -30.092 1.00 61.84 204 PRO A CA 1
ATOM 1520 C C . PRO A 1 204 ? -2.112 16.270 -29.318 1.00 61.84 204 PRO A C 1
ATOM 1522 O O . PRO A 1 204 ? -2.479 17.268 -29.947 1.00 61.84 204 PRO A O 1
ATOM 1525 N N . PRO A 1 205 ? -2.301 16.138 -27.991 1.00 55.84 205 PRO A N 1
ATOM 1526 C CA . PRO A 1 205 ? -2.882 17.203 -27.194 1.00 55.84 205 PRO A CA 1
ATOM 1527 C C . PRO A 1 205 ? -2.038 18.456 -27.397 1.00 55.84 205 PRO A C 1
ATOM 1529 O O . PRO A 1 205 ? -0.826 18.461 -27.162 1.00 55.84 205 PRO A O 1
ATOM 1532 N N . GLU A 1 206 ? -2.685 19.497 -27.910 1.00 59.62 206 GLU A N 1
ATOM 1533 C CA . GLU A 1 206 ? -2.071 20.795 -28.117 1.00 59.62 206 GLU A CA 1
ATOM 1534 C C . GLU A 1 206 ? -1.493 21.250 -26.767 1.00 59.62 206 GLU A C 1
ATOM 1536 O O . GLU A 1 206 ? -2.197 21.185 -25.751 1.00 59.62 206 GLU A O 1
ATOM 1541 N N . PRO A 1 207 ? -0.200 21.619 -26.701 1.00 52.12 207 PRO A N 1
ATOM 1542 C CA . PRO A 1 207 ? 0.461 21.929 -25.445 1.00 52.12 207 PRO A CA 1
ATOM 1543 C C . PRO A 1 207 ? -0.246 23.116 -24.799 1.00 52.12 207 PRO A C 1
ATOM 1545 O O . PRO A 1 207 ? -0.043 24.270 -25.174 1.00 52.12 207 PRO A O 1
ATOM 1548 N N . THR A 1 208 ? -1.092 22.812 -23.818 1.00 55.19 208 THR A N 1
ATOM 1549 C CA . THR A 1 208 ? -1.771 23.807 -23.002 1.00 55.19 208 THR A CA 1
ATOM 1550 C C . THR A 1 208 ? -0.677 24.592 -22.298 1.00 55.19 208 THR A C 1
ATOM 1552 O O . THR A 1 208 ? 0.062 24.052 -21.471 1.00 55.19 208 THR A O 1
ATOM 1555 N N . GLN A 1 209 ? -0.499 25.849 -22.707 1.00 54.06 209 GLN A N 1
ATOM 1556 C CA . GLN A 1 209 ? 0.491 26.728 -22.108 1.00 54.06 209 GLN A CA 1
ATOM 1557 C C . GLN A 1 209 ? 0.226 26.794 -20.599 1.00 54.06 209 GLN A C 1
ATOM 1559 O O . GLN A 1 209 ? -0.897 27.105 -20.195 1.00 54.06 209 GLN A O 1
ATOM 1564 N N . PRO A 1 210 ? 1.226 26.500 -19.751 1.00 49.75 210 PRO A N 1
ATOM 1565 C CA . PRO A 1 210 ? 1.077 26.711 -18.324 1.00 49.75 210 PRO A CA 1
ATOM 1566 C C . PRO A 1 210 ? 0.814 28.203 -18.068 1.00 49.75 210 PRO A C 1
ATOM 1568 O O . PRO A 1 210 ? 1.376 29.047 -18.776 1.00 49.75 210 PRO A O 1
ATOM 1571 N N . PRO A 1 211 ? -0.020 28.542 -17.070 1.00 56.47 211 PRO A N 1
ATOM 1572 C CA . PRO A 1 211 ? -0.358 29.923 -16.762 1.00 56.47 211 PRO A CA 1
ATOM 1573 C C . PRO A 1 211 ? 0.918 30.756 -16.542 1.00 56.47 211 PRO A C 1
ATOM 1575 O O . PRO A 1 211 ? 1.863 30.290 -15.889 1.00 56.47 211 PRO A O 1
ATOM 1578 N N . PRO A 1 212 ? 0.981 31.980 -17.092 1.00 48.84 212 PRO A N 1
ATOM 1579 C CA . PRO A 1 212 ? 2.149 32.835 -16.962 1.00 48.84 212 PRO A CA 1
ATOM 1580 C C . PRO A 1 212 ? 2.299 33.244 -15.494 1.00 48.84 212 PRO A C 1
ATOM 1582 O O . PRO A 1 212 ? 1.443 33.927 -14.944 1.00 48.84 212 PRO A O 1
ATOM 1585 N N . GLY A 1 213 ? 3.378 32.802 -14.845 1.00 49.16 213 GLY A N 1
ATOM 1586 C CA . GLY A 1 213 ? 3.704 33.239 -13.484 1.00 49.16 213 GLY A CA 1
ATOM 1587 C C . GLY A 1 213 ? 4.376 32.211 -12.580 1.00 49.16 213 GLY A C 1
ATOM 1588 O O . GLY A 1 213 ? 4.914 32.604 -11.549 1.00 49.16 213 GLY A O 1
ATOM 1589 N N . GLN A 1 214 ? 4.420 30.921 -12.933 1.00 54.03 214 GLN A N 1
ATOM 1590 C CA . GLN A 1 214 ? 5.221 29.979 -12.146 1.00 54.03 214 GLN A CA 1
ATOM 1591 C C . GLN A 1 214 ? 6.709 30.118 -12.501 1.00 54.03 214 GLN A C 1
ATOM 1593 O O . GLN A 1 214 ? 7.086 29.872 -13.654 1.00 54.03 214 GLN A O 1
ATOM 1598 N N . PRO A 1 215 ? 7.583 30.488 -11.545 1.00 49.00 215 PRO A N 1
ATOM 1599 C CA . PRO A 1 215 ? 9.014 30.474 -11.782 1.00 49.00 215 PRO A CA 1
ATOM 1600 C C . PRO A 1 215 ? 9.427 29.028 -12.058 1.00 49.00 215 PRO A C 1
ATOM 1602 O O . PRO A 1 215 ? 9.423 28.182 -11.165 1.00 49.00 215 PRO A O 1
ATOM 1605 N N . LYS A 1 216 ? 9.790 28.742 -13.313 1.00 50.28 216 LYS A N 1
ATOM 1606 C CA . LYS A 1 216 ? 10.527 27.535 -13.695 1.00 50.28 216 LYS A CA 1
ATOM 1607 C C . LYS A 1 216 ? 11.893 27.594 -13.016 1.00 50.28 216 LYS A C 1
ATOM 1609 O O . LYS A 1 216 ? 12.887 28.002 -13.615 1.00 50.28 216 LYS A O 1
ATOM 1614 N N . GLY A 1 217 ? 11.934 27.211 -11.744 1.00 51.62 217 GLY A N 1
ATOM 1615 C CA . GLY A 1 217 ? 13.169 26.824 -11.093 1.00 51.62 217 GLY A CA 1
ATOM 1616 C C . GLY A 1 217 ? 13.758 25.693 -11.922 1.00 51.62 217 GLY A C 1
ATOM 1617 O O . GLY A 1 217 ? 13.136 24.645 -12.077 1.00 51.62 217 GLY A O 1
ATOM 1618 N N . LYS A 1 218 ? 14.926 25.929 -12.518 1.00 47.88 218 LYS A N 1
ATOM 1619 C CA . LYS A 1 218 ? 15.762 24.871 -13.079 1.00 47.88 218 LYS A CA 1
ATOM 1620 C C . LYS A 1 218 ? 16.178 23.988 -11.904 1.00 47.88 218 LYS A C 1
ATOM 1622 O O . LYS A 1 218 ? 17.163 24.272 -11.233 1.00 47.88 218 LYS A O 1
ATOM 1627 N N . ILE A 1 219 ? 15.358 22.997 -11.575 1.00 52.34 219 ILE A N 1
ATOM 1628 C CA . ILE A 1 219 ? 15.717 21.983 -10.594 1.00 52.34 219 ILE A CA 1
ATOM 1629 C C . ILE A 1 219 ? 16.613 21.019 -11.356 1.00 52.34 219 ILE A C 1
ATOM 1631 O O . ILE A 1 219 ? 16.125 20.205 -12.136 1.00 52.34 219 ILE A O 1
ATOM 1635 N N . ASP A 1 220 ? 17.925 21.153 -11.176 1.00 50.00 220 ASP A N 1
ATOM 1636 C CA . ASP A 1 220 ? 18.860 20.132 -11.630 1.00 50.00 220 ASP A CA 1
ATOM 1637 C C . ASP A 1 220 ? 18.447 18.797 -10.981 1.00 50.00 220 ASP A C 1
ATOM 1639 O O . ASP A 1 220 ? 18.471 18.685 -9.747 1.00 50.00 220 ASP A O 1
ATOM 1643 N N . PRO A 1 221 ? 18.056 17.772 -11.763 1.00 55.72 221 PRO A N 1
ATOM 1644 C CA . PRO A 1 221 ? 17.508 16.525 -11.222 1.00 55.72 221 PRO A CA 1
ATOM 1645 C C . PRO A 1 221 ? 18.518 15.783 -10.332 1.00 55.72 221 PRO A C 1
ATOM 1647 O O . PRO A 1 221 ? 18.141 15.071 -9.403 1.00 55.72 221 PRO A O 1
ATOM 1650 N N . VAL A 1 222 ? 19.814 16.022 -10.550 1.00 57.00 222 VAL A N 1
ATOM 1651 C CA . VAL A 1 222 ? 20.908 15.466 -9.742 1.00 57.00 222 VAL A CA 1
ATOM 1652 C C . VAL A 1 222 ? 21.078 16.216 -8.412 1.00 57.00 222 VAL A C 1
ATOM 1654 O O . VAL A 1 222 ? 21.360 15.598 -7.385 1.00 57.00 222 VAL A O 1
ATOM 1657 N N . ALA A 1 223 ? 20.846 17.534 -8.386 1.00 57.06 223 ALA A N 1
ATOM 1658 C CA . ALA A 1 223 ? 20.922 18.332 -7.159 1.00 57.06 223 ALA A CA 1
ATOM 1659 C C . ALA A 1 223 ? 19.710 18.090 -6.238 1.00 57.06 223 ALA A C 1
ATOM 1661 O O . ALA A 1 223 ? 19.854 18.060 -5.012 1.00 57.06 223 ALA A O 1
ATOM 1662 N N . GLY A 1 224 ? 18.530 17.850 -6.824 1.00 65.75 224 GLY A N 1
ATOM 1663 C CA . GLY A 1 224 ? 17.306 17.528 -6.086 1.00 65.75 224 GLY A CA 1
ATOM 1664 C C . GLY A 1 224 ? 17.393 16.208 -5.314 1.00 65.75 224 GLY A C 1
ATOM 1665 O O . GLY A 1 224 ? 16.994 16.149 -4.150 1.00 65.75 224 GLY A O 1
ATOM 1666 N N . LEU A 1 225 ? 17.990 15.169 -5.913 1.00 71.31 225 LEU A N 1
ATOM 1667 C CA . LEU A 1 225 ? 18.120 13.857 -5.273 1.00 71.31 225 LEU A CA 1
ATOM 1668 C C . LEU A 1 225 ? 19.045 13.898 -4.045 1.00 71.31 225 LEU A C 1
ATOM 1670 O O . LEU A 1 225 ? 18.723 13.321 -3.007 1.00 71.31 225 LEU A O 1
ATOM 1674 N N . GLY A 1 226 ? 20.159 14.633 -4.118 1.00 78.19 226 GLY A N 1
ATOM 1675 C CA . GLY A 1 226 ? 21.070 14.799 -2.980 1.00 78.19 226 GLY A CA 1
ATOM 1676 C C . GLY A 1 226 ? 20.421 15.527 -1.797 1.00 78.19 226 GLY A C 1
ATOM 1677 O O . GLY A 1 226 ? 20.579 15.116 -0.644 1.00 78.19 226 GLY A O 1
ATOM 1678 N N . ALA A 1 227 ? 19.640 16.576 -2.074 1.00 74.81 227 ALA A N 1
ATOM 1679 C CA . ALA A 1 227 ? 18.877 17.290 -1.052 1.00 74.81 227 ALA A CA 1
ATOM 1680 C C . ALA A 1 227 ? 17.783 16.405 -0.432 1.00 74.81 227 ALA A C 1
ATOM 1682 O O . ALA A 1 227 ? 17.623 16.392 0.791 1.00 74.81 227 ALA A O 1
ATOM 1683 N N . PHE A 1 228 ? 17.094 15.613 -1.256 1.00 76.88 228 PHE A N 1
ATOM 1684 C CA . PHE A 1 228 ? 16.073 14.668 -0.812 1.00 76.88 228 PHE A CA 1
ATOM 1685 C C . PHE A 1 228 ? 16.646 13.564 0.088 1.00 76.88 228 PHE A C 1
ATOM 1687 O O . PHE A 1 228 ? 16.145 13.355 1.191 1.00 76.88 228 PHE A O 1
ATOM 1694 N N . ILE A 1 229 ? 17.750 12.918 -0.308 1.00 85.25 229 ILE A N 1
ATOM 1695 C CA . ILE A 1 229 ? 18.422 11.893 0.512 1.00 85.25 229 ILE A CA 1
ATOM 1696 C C . ILE A 1 229 ? 18.864 12.483 1.859 1.00 85.25 229 ILE A C 1
ATOM 1698 O O . ILE A 1 229 ? 18.714 11.854 2.907 1.00 85.25 229 ILE A O 1
ATOM 1702 N N . LYS A 1 230 ? 19.375 13.719 1.864 1.00 86.06 230 LYS A N 1
ATOM 1703 C CA . LYS A 1 230 ? 19.769 14.405 3.101 1.00 86.06 230 LYS A CA 1
ATOM 1704 C C . LYS A 1 230 ? 18.567 14.716 4.002 1.00 86.06 230 LYS A C 1
ATOM 1706 O O . LYS A 1 230 ? 18.691 14.591 5.220 1.00 86.06 230 LYS A O 1
ATOM 1711 N N . ALA A 1 231 ? 17.427 15.095 3.423 1.00 84.38 231 ALA A N 1
ATOM 1712 C CA . ALA A 1 231 ? 16.182 15.323 4.155 1.00 84.38 231 ALA A CA 1
ATOM 1713 C C . ALA A 1 231 ? 15.623 14.020 4.751 1.00 84.38 231 ALA A C 1
ATOM 1715 O O . ALA A 1 231 ? 15.282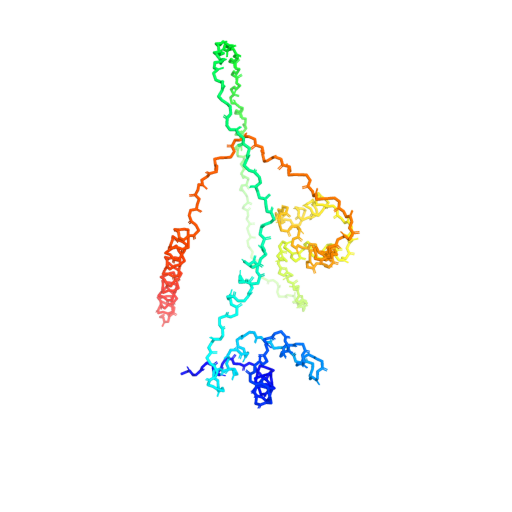 13.987 5.931 1.00 84.38 231 ALA A O 1
ATOM 1716 N N . MET A 1 232 ? 15.625 12.931 3.980 1.00 89.56 232 MET A N 1
ATOM 1717 C CA . MET A 1 232 ? 15.183 11.606 4.423 1.00 89.56 232 MET A CA 1
ATOM 1718 C C . MET A 1 232 ? 16.053 11.073 5.569 1.00 89.56 232 MET A C 1
ATOM 1720 O O . MET A 1 232 ? 15.531 10.725 6.623 1.00 89.56 232 MET A O 1
ATOM 1724 N N . ASN A 1 233 ? 17.381 11.155 5.443 1.00 88.56 233 ASN A N 1
ATOM 1725 C CA . ASN A 1 233 ? 18.306 10.776 6.518 1.00 88.56 233 ASN A CA 1
ATOM 1726 C C . ASN A 1 233 ? 18.139 11.627 7.791 1.00 88.56 233 ASN A C 1
ATOM 1728 O O . ASN A 1 233 ? 18.420 11.159 8.895 1.00 88.56 233 ASN A O 1
ATOM 1732 N N . ARG A 1 234 ? 17.730 12.898 7.667 1.00 88.75 234 ARG A N 1
ATOM 1733 C CA . ARG A 1 234 ? 17.409 13.740 8.831 1.00 88.75 234 ARG A CA 1
ATOM 1734 C C . ARG A 1 234 ? 16.110 13.272 9.489 1.00 88.75 234 ARG A C 1
ATOM 1736 O O . ARG A 1 234 ? 16.099 13.096 10.703 1.00 88.75 234 ARG A O 1
ATOM 1743 N N . SER A 1 235 ? 15.074 13.018 8.694 1.00 88.31 235 SER A N 1
ATOM 1744 C CA . SER A 1 235 ? 13.787 12.516 9.181 1.00 88.31 235 SER A CA 1
ATOM 1745 C C . SER A 1 235 ? 13.936 11.171 9.900 1.00 88.31 235 SER A C 1
ATOM 1747 O O . SER A 1 235 ? 13.434 11.013 11.010 1.00 88.31 235 SER A O 1
ATOM 1749 N N . GLU A 1 236 ? 14.712 10.229 9.357 1.00 88.12 236 GLU A N 1
ATOM 1750 C CA . GLU A 1 236 ? 14.969 8.939 10.014 1.00 88.12 236 GLU A CA 1
ATOM 1751 C C . GLU A 1 236 ? 15.668 9.096 11.371 1.00 88.12 236 GLU A C 1
ATOM 1753 O O . GLU A 1 236 ? 15.307 8.427 12.343 1.00 88.12 236 GLU A O 1
ATOM 1758 N N . LYS A 1 237 ? 16.634 10.019 11.473 1.00 92.50 237 LYS A N 1
ATOM 1759 C CA . LYS A 1 237 ? 17.298 10.333 12.747 1.00 92.50 237 LYS A CA 1
ATOM 1760 C C . LYS A 1 237 ? 16.328 10.923 13.765 1.00 92.50 237 LYS A C 1
ATOM 1762 O O . LYS A 1 237 ? 16.387 10.550 14.934 1.00 92.50 237 LYS A O 1
ATOM 1767 N N . GLU A 1 238 ? 15.436 11.811 13.335 1.00 90.81 238 GLU A N 1
ATOM 1768 C CA . GLU A 1 238 ? 14.404 12.395 14.197 1.00 90.81 238 GLU A CA 1
ATOM 1769 C C . GLU A 1 238 ? 13.422 11.325 14.694 1.00 90.81 238 GLU A C 1
ATOM 1771 O O . GLU A 1 238 ? 13.158 11.245 15.894 1.00 90.81 238 GLU A O 1
ATOM 1776 N N . HIS A 1 239 ? 12.964 10.429 13.815 1.00 90.50 239 HIS A N 1
ATOM 1777 C CA . HIS A 1 239 ? 12.115 9.297 14.196 1.00 90.50 239 HIS A CA 1
ATOM 1778 C C . HIS A 1 239 ? 12.805 8.348 15.182 1.00 90.50 239 HIS A C 1
ATOM 1780 O O . HIS A 1 239 ? 12.186 7.908 16.154 1.00 90.50 239 HIS A O 1
ATOM 1786 N N . HIS A 1 240 ? 14.087 8.046 14.970 1.00 93.25 240 HIS A N 1
ATOM 1787 C CA . HIS A 1 240 ? 14.853 7.207 15.888 1.00 93.25 240 HIS A CA 1
ATOM 1788 C C . HIS A 1 240 ? 15.002 7.857 17.273 1.00 93.25 240 HIS A C 1
ATOM 1790 O O . HIS A 1 240 ? 14.859 7.189 18.301 1.00 93.25 240 HIS A O 1
ATOM 1796 N N . LEU A 1 241 ? 15.218 9.173 17.309 1.00 94.75 241 LEU A N 1
ATOM 1797 C CA . LEU A 1 241 ? 15.335 9.939 18.547 1.00 94.75 241 LEU A CA 1
ATOM 1798 C C . LEU A 1 241 ? 13.999 9.989 19.303 1.00 94.75 241 LEU A C 1
ATOM 1800 O O . LEU A 1 241 ? 13.968 9.737 20.507 1.00 94.75 241 LEU A O 1
ATOM 1804 N N . LEU A 1 242 ? 12.886 10.212 18.598 1.00 93.62 242 LEU A N 1
ATOM 1805 C CA . LEU A 1 242 ? 11.540 10.145 19.177 1.00 93.62 242 LEU A CA 1
ATOM 1806 C C . LEU A 1 242 ? 11.240 8.764 19.762 1.00 93.62 242 LEU A C 1
ATOM 1808 O O . LEU A 1 242 ? 10.760 8.669 20.890 1.00 93.62 242 LEU A O 1
ATOM 1812 N N . ARG A 1 243 ? 11.573 7.691 19.036 1.00 94.44 243 ARG A N 1
ATOM 1813 C CA . ARG A 1 243 ? 11.387 6.318 19.520 1.00 94.44 243 ARG A CA 1
ATOM 1814 C C . ARG A 1 243 ? 12.181 6.057 20.799 1.00 94.44 243 ARG A C 1
ATOM 1816 O O . ARG A 1 243 ? 11.621 5.549 21.766 1.00 94.44 243 ARG A O 1
ATOM 1823 N N . THR A 1 244 ? 13.444 6.474 20.826 1.00 95.88 244 THR A N 1
ATOM 1824 C CA . THR A 1 244 ? 14.307 6.335 22.008 1.00 95.88 244 THR A CA 1
ATOM 1825 C C . THR A 1 244 ? 13.744 7.105 23.206 1.00 95.88 244 THR A C 1
ATOM 1827 O O . THR A 1 244 ? 13.701 6.579 24.317 1.00 95.88 244 THR A O 1
ATOM 1830 N N . ASN A 1 245 ? 13.247 8.328 22.991 1.00 94.12 245 ASN A N 1
ATOM 1831 C CA . ASN A 1 245 ? 12.629 9.128 24.051 1.00 94.12 245 ASN A CA 1
ATOM 1832 C C . ASN A 1 245 ? 11.349 8.481 24.601 1.00 94.12 245 ASN A C 1
ATOM 1834 O O . ASN A 1 245 ? 11.143 8.464 25.815 1.00 94.12 245 ASN A O 1
ATOM 1838 N N . ILE A 1 246 ? 10.506 7.917 23.731 1.00 96.69 246 ILE A N 1
ATOM 1839 C CA . ILE A 1 246 ? 9.295 7.194 24.145 1.00 96.69 246 ILE A CA 1
ATOM 1840 C C . ILE A 1 246 ? 9.669 5.968 24.986 1.00 96.69 246 ILE A C 1
ATOM 1842 O O . ILE A 1 246 ? 9.085 5.752 26.046 1.00 96.69 246 ILE A O 1
ATOM 1846 N N . GLU A 1 247 ? 10.669 5.191 24.563 1.00 96.12 247 GLU A N 1
ATOM 1847 C CA . GLU A 1 247 ? 11.151 4.021 25.310 1.00 96.12 247 GLU A CA 1
ATOM 1848 C C . GLU A 1 247 ? 11.689 4.413 26.699 1.00 96.12 247 GLU A C 1
ATOM 1850 O O . GLU A 1 247 ? 11.353 3.769 27.696 1.00 96.12 247 GLU A O 1
ATOM 1855 N N . GLN A 1 248 ? 12.438 5.517 26.800 1.00 96.19 248 GLN A N 1
ATOM 1856 C CA . GLN A 1 248 ? 12.919 6.048 28.083 1.00 96.19 248 GLN A CA 1
ATOM 1857 C C . GLN A 1 248 ? 11.783 6.532 28.994 1.00 96.19 248 GLN A C 1
ATOM 1859 O O . GLN A 1 248 ? 11.805 6.276 30.203 1.00 96.19 248 GLN A O 1
ATOM 1864 N N . MET A 1 249 ? 10.771 7.205 28.438 1.00 96.00 249 MET A N 1
ATOM 1865 C CA . MET A 1 249 ? 9.582 7.611 29.193 1.00 96.00 249 MET A CA 1
ATOM 1866 C C . MET A 1 249 ? 8.823 6.399 29.738 1.00 96.00 249 MET A C 1
ATOM 1868 O O . MET A 1 249 ? 8.492 6.370 30.923 1.00 96.00 249 MET A O 1
ATOM 1872 N N . LEU A 1 250 ? 8.584 5.381 28.907 1.00 96.62 250 LEU A N 1
ATOM 1873 C CA . LEU A 1 250 ? 7.891 4.157 29.321 1.00 96.62 250 LEU A CA 1
ATOM 1874 C C . LEU A 1 250 ? 8.661 3.405 30.412 1.00 96.62 250 LEU A C 1
ATOM 1876 O O . LEU A 1 250 ? 8.058 2.916 31.366 1.00 96.62 250 LEU A O 1
ATOM 1880 N N . GLU A 1 251 ? 9.988 3.355 30.313 1.00 96.00 251 GLU A N 1
ATOM 1881 C CA . GLU A 1 251 ? 10.842 2.754 31.337 1.00 96.00 251 GLU A CA 1
ATOM 1882 C C . GLU A 1 251 ? 10.798 3.540 32.659 1.00 96.00 251 GLU A C 1
ATOM 1884 O O . GLU A 1 251 ? 10.737 2.950 33.740 1.00 96.00 251 GLU A O 1
ATOM 1889 N N . THR A 1 252 ? 10.747 4.873 32.591 1.00 96.44 252 THR A N 1
ATOM 1890 C CA . THR A 1 252 ? 10.593 5.736 33.773 1.00 96.44 252 THR A CA 1
ATOM 1891 C C . THR A 1 252 ? 9.243 5.510 34.457 1.00 96.44 252 THR A C 1
ATOM 1893 O O . THR A 1 252 ? 9.189 5.351 35.677 1.00 96.44 252 THR A O 1
ATOM 1896 N N . ILE A 1 253 ? 8.159 5.415 33.678 1.00 96.50 253 ILE A N 1
ATOM 1897 C CA . ILE A 1 253 ? 6.810 5.112 34.180 1.00 96.50 253 ILE A CA 1
ATOM 1898 C C . ILE A 1 253 ? 6.784 3.726 34.838 1.00 96.50 253 ILE A C 1
ATOM 1900 O O . ILE A 1 253 ? 6.292 3.584 35.957 1.00 96.50 253 ILE A O 1
ATOM 1904 N N . ARG A 1 254 ? 7.375 2.711 34.194 1.00 95.31 254 ARG A N 1
ATOM 1905 C CA . ARG A 1 254 ? 7.437 1.339 34.723 1.00 95.31 254 ARG A CA 1
ATOM 1906 C C . ARG A 1 254 ? 8.171 1.268 36.065 1.00 95.31 254 ARG A C 1
ATOM 1908 O O . ARG A 1 254 ? 7.714 0.573 36.967 1.00 95.31 254 ARG A O 1
ATOM 1915 N N . ARG A 1 255 ? 9.272 2.012 36.227 1.00 96.12 255 ARG A N 1
ATOM 1916 C CA . ARG A 1 255 ? 9.995 2.104 37.512 1.00 96.12 255 ARG A CA 1
ATOM 1917 C C . ARG A 1 255 ? 9.227 2.876 38.582 1.00 96.12 255 ARG A C 1
ATOM 1919 O O . ARG A 1 255 ? 9.400 2.586 39.762 1.00 96.12 255 ARG A O 1
ATOM 1926 N N . GLY A 1 256 ? 8.416 3.855 38.184 1.00 92.94 256 GLY A N 1
ATOM 1927 C CA . GLY A 1 256 ? 7.583 4.647 39.090 1.00 92.94 256 GLY A CA 1
ATOM 1928 C C . GLY A 1 256 ? 6.386 3.878 39.653 1.00 92.94 256 GLY A C 1
ATOM 1929 O O . GLY A 1 256 ? 6.082 4.039 40.827 1.00 92.94 256 GLY A O 1
ATOM 1930 N N . LEU A 1 257 ? 5.744 3.022 38.848 1.00 88.81 257 LEU A N 1
ATOM 1931 C CA . LEU A 1 257 ? 4.575 2.227 39.262 1.00 88.81 257 LEU A CA 1
ATOM 1932 C C . LEU A 1 257 ? 4.907 0.954 40.061 1.00 88.81 257 LEU A C 1
ATOM 1934 O O . LEU A 1 257 ? 4.006 0.340 40.619 1.00 88.81 257 LEU A O 1
ATOM 1938 N N . GLY A 1 258 ? 6.170 0.523 40.092 1.00 76.38 258 GLY A N 1
ATOM 1939 C CA . GLY A 1 258 ? 6.602 -0.682 40.813 1.00 76.38 258 GLY A CA 1
ATOM 1940 C C . GLY A 1 258 ? 6.918 -0.477 42.301 1.00 76.38 258 GLY A C 1
ATOM 1941 O O . GLY A 1 258 ? 7.530 -1.360 42.901 1.00 76.38 258 GLY A O 1
ATOM 1942 N N . LYS A 1 259 ? 6.576 0.681 42.874 1.00 56.62 259 LYS A N 1
ATOM 1943 C CA . LYS A 1 259 ? 6.724 1.015 44.298 1.00 56.62 259 LYS A CA 1
ATOM 1944 C C . LYS A 1 259 ? 5.354 1.251 44.910 1.00 56.62 259 LYS A C 1
ATOM 1946 O O . LYS A 1 259 ? 5.190 0.862 46.083 1.00 56.62 259 LYS A O 1
#

Foldseek 3Di:
DPPVVPDDPLLVVLLVQLLVVCVVPVPDDPVRSQVCCCVPPVGGHDPVSNVVSCVVVVNDDDCPVVCVVVVVVPDDDPDDDDDDDDDDDDDDDDDDDDDDDDDDDDDDDDDDDDDDDDDDDDDDDDPDDDPPPPPPPPPDLDALLRQLLCCCQPPNVPDDPVRSQVVQVVSVHHDDPVSNVVSNVVNVNPPPPPPPPPPVDDDPPDPPDDPPDDPPDPPPVVNVVVVVVVVVVVVVVVVVVVVVVVVVVVVVVVVVVVD

Sequence (259 aa):
MTVEDSFSQSDLDALSFCVSLLRSDPDATYKEARSEARVSKGLSVRRQVWTAARHKMGIGPQDEIVDAAMAHSLRPEPGRAEAPTSVSKDATIEGLVGAEEEAEPGEAGSSKEPRPAWATRSPQPDDSAVPSAKSVFVDAPLSPIEFMVQHLQTTNPEASFEEVRLAAEAAGHTVYPATFGRAQALAGLLEESDQDEPIPGAPPPEPTQPPPGQPKGKIDPVAGLGAFIKAMNRSEKEHHLLRTNIEQMLETIRRGLGK

pLDDT: mean 74.21, std 21.65, range [38.28, 98.0]

Secondary structure (DSSP, 8-state):
--GGGG--HHHHHHHHHHHHHHHH-TT--HHHHHHHHHHHH-----HHHHHHHHHHTT-----HHHHHHHTTS-------PPPPP----------------------------------------------------------HHHHHHHHHHHT-TT--HHHHHHHHHHTT----HHHHHHHHHHTT-S----TT---TTPPPPP--PPPTT-------HHHHHHHHHHHHHHHHHHHHHHHHHHHHHHHHHHHHHT-

Radius of gyration: 31.94 Å; chains: 1; bounding box: 54×78×87 Å